Protein AF-A0A5P8NEV5-F1 (afdb_monomer_lite)

Radius of gyration: 24.02 Å; chains: 1; bounding box: 59×43×61 Å

Secondary structure (DSSP, 8-state):
--HHHHHHHHHHHHHHHHHHHHHHHHHHHHHHHHHHHHHHTTTSSTTTGGGHHHHHHHHHHHHHHH-HHHHHHHHHHHHHHHHHHHHHHHHHHHHHHHHHHHHTTTHHHHHHHHHHHHHHHHTT--S---SHHHHHHHHHHHHHHHHH-SSS-HHHHHHHHHHHHHS--SS----TT--HHHHHHHHHHHHHHHHHS---HHHHHHHHHHHHHHHHHHH-

Foldseek 3Di:
DDPVLVVVLCVVLVVLLCVQQVVQVVVLVVLLVLLLVLLVVVPQQPVQVVVPPVSNVVSLVVCCVVPVLLSVLNVCSNPPRNVLSNVLSVLLSLLSSLLSCVVPPVLVVLLVVLLVLLCVLVVVDPDDPDDLVVQVVSLVSSLVCLVPDPVDDPSSSVNSNVLSVQFPRSPDDDDPPDDSSVSSSVSSVVSSVVSSVRDSVSSVVSVVVSVVSSVSSNVD

Structure (mmCIF, N/CA/C/O backbone):
data_AF-A0A5P8NEV5-F1
#
_entry.id   AF-A0A5P8NEV5-F1
#
loop_
_atom_site.group_PDB
_atom_site.id
_atom_site.type_symbol
_atom_site.label_atom_id
_atom_site.label_alt_id
_atom_site.label_comp_id
_atom_site.label_asym_id
_atom_site.label_entity_id
_atom_site.label_seq_id
_atom_site.pdbx_PDB_ins_code
_atom_site.Cartn_x
_atom_site.Cartn_y
_atom_site.Cartn_z
_atom_site.occupancy
_atom_site.B_iso_or_equiv
_atom_site.auth_seq_id
_atom_site.auth_comp_id
_atom_site.auth_asym_id
_atom_site.auth_atom_id
_atom_site.pdbx_PDB_model_num
ATOM 1 N N . MET A 1 1 ? -14.754 -10.880 18.532 1.00 67.50 1 MET A N 1
ATOM 2 C CA . MET A 1 1 ? -14.099 -11.639 17.427 1.00 67.50 1 MET A CA 1
ATOM 3 C C . MET A 1 1 ? -13.293 -12.831 17.961 1.00 67.50 1 MET A C 1
ATOM 5 O O . MET A 1 1 ? -12.459 -12.642 18.840 1.00 67.50 1 MET A O 1
ATOM 9 N N . SER A 1 2 ? -13.520 -14.045 17.446 1.00 77.56 2 SER A N 1
ATOM 10 C CA . SER A 1 2 ? -12.797 -15.270 17.840 1.00 77.56 2 SER A CA 1
ATOM 11 C C . SER A 1 2 ? -11.468 -15.463 17.088 1.00 77.56 2 SER A C 1
ATOM 13 O O . SER A 1 2 ? -11.246 -14.897 16.014 1.00 77.56 2 SER A O 1
ATOM 15 N N . LEU A 1 3 ? -10.580 -16.314 17.621 1.00 76.56 3 LEU A N 1
ATOM 16 C CA . LEU A 1 3 ? -9.281 -16.621 17.003 1.00 76.56 3 LEU A CA 1
ATOM 17 C C . LEU A 1 3 ? -9.429 -17.237 15.600 1.00 76.56 3 LEU A C 1
ATOM 19 O O . LEU A 1 3 ? -8.677 -16.897 14.690 1.00 76.56 3 LEU A O 1
ATOM 23 N N . LYS A 1 4 ? -10.422 -18.115 15.406 1.00 79.88 4 LYS A N 1
ATOM 24 C CA . LYS A 1 4 ? -10.690 -18.777 14.120 1.00 79.88 4 LYS A CA 1
ATOM 25 C C . LYS A 1 4 ? -11.062 -17.764 13.035 1.00 79.88 4 LYS A C 1
ATOM 27 O O . LYS A 1 4 ? -10.527 -17.818 11.931 1.00 79.88 4 LYS A O 1
ATOM 32 N N . GLU A 1 5 ? -11.930 -16.816 13.371 1.00 77.25 5 GLU A N 1
ATOM 33 C CA . GLU A 1 5 ? -12.384 -15.764 12.456 1.00 77.25 5 GLU A CA 1
ATOM 34 C C . GLU A 1 5 ? -11.254 -14.788 12.118 1.00 77.25 5 GLU A C 1
ATOM 36 O O . GLU A 1 5 ? -11.132 -14.347 10.974 1.00 77.25 5 GLU A O 1
ATOM 41 N N . LEU A 1 6 ? -10.396 -14.476 13.097 1.00 76.75 6 LEU A N 1
ATOM 42 C CA . LEU A 1 6 ? -9.216 -13.639 12.887 1.00 76.75 6 LEU A CA 1
ATOM 43 C C . LEU A 1 6 ? -8.244 -14.307 11.910 1.00 76.75 6 LEU A C 1
ATOM 45 O O . LEU A 1 6 ? -7.751 -13.649 10.990 1.00 76.75 6 LEU A O 1
ATOM 49 N N . THR A 1 7 ? -8.001 -15.608 12.074 1.00 83.44 7 THR A N 1
ATOM 50 C CA . THR A 1 7 ? -7.168 -16.392 11.157 1.00 83.44 7 THR A CA 1
ATOM 51 C C . THR A 1 7 ? -7.775 -16.433 9.761 1.00 83.44 7 THR A C 1
ATOM 53 O O . THR A 1 7 ? -7.080 -16.147 8.792 1.00 83.44 7 THR A O 1
ATOM 56 N N . GLU A 1 8 ? -9.074 -16.705 9.634 1.00 85.56 8 GLU A N 1
ATOM 57 C CA . GLU A 1 8 ? -9.749 -16.752 8.335 1.00 85.56 8 GLU A CA 1
ATOM 58 C C . GLU A 1 8 ? -9.675 -15.407 7.596 1.00 85.56 8 GLU A C 1
ATOM 60 O O . GLU A 1 8 ? -9.292 -15.351 6.423 1.00 85.56 8 GLU A O 1
ATOM 65 N N . MET A 1 9 ? -9.974 -14.307 8.291 1.00 85.25 9 MET A N 1
ATOM 66 C CA . MET A 1 9 ? -9.866 -12.958 7.741 1.00 85.25 9 MET A CA 1
ATOM 67 C C . MET A 1 9 ? -8.424 -12.632 7.338 1.00 85.25 9 MET A C 1
ATOM 69 O O . MET A 1 9 ? -8.191 -12.061 6.269 1.00 85.25 9 MET A O 1
ATOM 73 N N . THR A 1 10 ? -7.446 -12.996 8.170 1.00 84.06 10 THR A N 1
ATOM 74 C CA . THR A 1 10 ? -6.021 -12.767 7.894 1.00 84.06 10 THR A CA 1
ATOM 75 C C . THR A 1 10 ? -5.578 -13.543 6.656 1.00 84.06 10 THR A C 1
ATOM 77 O O . THR A 1 10 ? -4.945 -12.971 5.776 1.00 84.06 10 THR A O 1
ATOM 80 N N . THR A 1 11 ? -5.990 -14.802 6.520 1.00 88.00 11 THR A N 1
ATOM 81 C CA . THR A 1 11 ? -5.687 -15.634 5.349 1.00 88.00 11 THR A CA 1
ATOM 82 C C . THR A 1 11 ? -6.320 -15.070 4.080 1.00 88.00 11 THR A C 1
ATOM 84 O O . THR A 1 11 ? -5.628 -14.863 3.085 1.00 88.00 11 THR A O 1
ATOM 87 N N . LYS A 1 12 ? -7.620 -14.744 4.103 1.00 87.56 12 LYS A N 1
ATOM 88 C CA . LYS A 1 12 ? -8.325 -14.184 2.935 1.00 87.56 12 LYS A CA 1
ATOM 89 C C . LYS A 1 12 ? -7.767 -12.822 2.517 1.00 87.56 12 LYS A C 1
ATOM 91 O O . LYS A 1 12 ? -7.609 -12.549 1.327 1.00 87.56 12 LYS A O 1
ATOM 96 N N . SER A 1 13 ? -7.444 -11.968 3.486 1.00 87.44 13 SER A N 1
ATOM 97 C CA . SER A 1 13 ? -6.834 -10.660 3.224 1.00 87.44 13 SER A CA 1
ATOM 98 C C . SER A 1 13 ? -5.392 -10.785 2.723 1.00 87.44 13 SER A C 1
ATOM 100 O O . SER A 1 13 ? -5.033 -10.111 1.760 1.00 87.44 13 SER A O 1
ATOM 102 N N . GLY A 1 14 ? -4.597 -11.697 3.285 1.00 89.44 14 GLY A N 1
ATOM 103 C CA . GLY A 1 14 ? -3.257 -12.027 2.798 1.00 89.44 14 GLY A CA 1
ATOM 104 C C . GLY A 1 14 ? -3.279 -12.546 1.362 1.00 89.44 14 GLY A C 1
ATOM 105 O O . GLY A 1 14 ? -2.527 -12.064 0.520 1.00 89.44 14 GLY A O 1
ATOM 106 N N . PHE A 1 15 ? -4.218 -13.435 1.036 1.00 91.75 15 PHE A N 1
ATOM 107 C CA . PHE A 1 15 ? -4.409 -13.910 -0.333 1.00 91.75 15 PHE A CA 1
ATOM 108 C C . PHE A 1 15 ? -4.782 -12.769 -1.293 1.00 91.75 15 PHE A C 1
ATOM 110 O O . PHE A 1 15 ? -4.235 -12.669 -2.391 1.00 91.75 15 PHE A O 1
ATOM 117 N N . LYS A 1 16 ? -5.654 -11.844 -0.866 1.00 88.56 16 LYS A N 1
ATOM 118 C CA . LYS A 1 16 ? -5.995 -10.651 -1.658 1.00 88.56 16 LYS A CA 1
ATOM 119 C C . LYS A 1 16 ? -4.797 -9.722 -1.864 1.00 88.56 16 LYS A C 1
ATOM 121 O O . LYS A 1 16 ? -4.689 -9.109 -2.921 1.00 88.56 16 LYS A O 1
ATOM 126 N N . TRP A 1 17 ? -3.910 -9.612 -0.883 1.00 94.06 17 TRP A N 1
ATOM 127 C CA . TRP A 1 17 ? -2.675 -8.850 -1.025 1.00 94.06 17 TRP A CA 1
ATOM 128 C C . TRP A 1 17 ? -1.755 -9.488 -2.072 1.00 94.06 17 TRP A C 1
ATOM 130 O O . TRP A 1 17 ? -1.307 -8.800 -2.987 1.00 94.06 17 TRP A O 1
ATOM 140 N N . ILE A 1 18 ? -1.559 -10.809 -1.990 1.00 94.00 18 ILE A N 1
ATOM 141 C CA . ILE A 1 18 ? -0.727 -11.590 -2.919 1.00 94.00 18 ILE A CA 1
ATOM 142 C C . ILE A 1 18 ? -1.231 -11.441 -4.356 1.00 94.00 18 ILE A C 1
ATOM 144 O O . ILE A 1 18 ? -0.448 -11.098 -5.238 1.00 94.00 18 ILE A O 1
ATOM 148 N N . ILE A 1 19 ? -2.538 -11.615 -4.592 1.00 92.69 19 ILE A N 1
ATOM 149 C CA . ILE A 1 19 ? -3.116 -11.577 -5.947 1.00 92.69 19 ILE A CA 1
ATOM 150 C C . ILE A 1 19 ? -3.038 -10.191 -6.611 1.00 92.69 19 ILE A C 1
ATOM 152 O O . ILE A 1 19 ? -3.244 -10.076 -7.812 1.00 92.69 19 ILE A O 1
ATOM 156 N N . ILE A 1 20 ? -2.771 -9.131 -5.842 1.00 91.81 20 ILE A N 1
ATOM 157 C CA . ILE A 1 20 ? -2.584 -7.769 -6.360 1.00 91.81 20 ILE A CA 1
ATOM 158 C C . ILE A 1 20 ? -1.096 -7.440 -6.488 1.00 91.81 20 ILE A C 1
ATOM 160 O O . ILE A 1 20 ? -0.662 -6.929 -7.518 1.00 91.81 20 ILE A O 1
ATOM 164 N N . PHE A 1 21 ? -0.312 -7.713 -5.445 1.00 94.56 21 PHE A N 1
ATOM 165 C CA . PHE A 1 21 ? 1.095 -7.334 -5.406 1.00 94.56 21 PHE A CA 1
ATOM 166 C C . PHE A 1 21 ? 1.952 -8.188 -6.337 1.00 94.56 21 PHE A C 1
ATOM 168 O O . PHE A 1 21 ? 2.740 -7.634 -7.096 1.00 94.56 21 PHE A O 1
ATOM 175 N N . VAL A 1 22 ? 1.786 -9.516 -6.310 1.00 94.75 22 VAL A N 1
ATOM 176 C CA . VAL A 1 22 ? 2.652 -10.430 -7.069 1.00 94.75 22 VAL A CA 1
ATOM 177 C C . VAL A 1 22 ? 2.534 -10.198 -8.577 1.00 94.75 22 VAL A C 1
ATOM 179 O O . VAL A 1 22 ? 3.575 -10.012 -9.201 1.00 94.75 22 VAL A O 1
ATOM 182 N N . PRO A 1 23 ? 1.333 -10.099 -9.185 1.00 93.94 23 PRO A N 1
ATOM 183 C CA . PRO A 1 23 ? 1.236 -9.783 -10.611 1.00 93.94 23 PRO A CA 1
ATOM 184 C C . PRO A 1 23 ? 1.826 -8.415 -10.972 1.00 93.94 23 PRO A C 1
ATOM 186 O O . PRO A 1 23 ? 2.489 -8.294 -11.996 1.00 93.94 23 PRO A O 1
ATOM 189 N N . GLY A 1 24 ? 1.632 -7.395 -10.126 1.00 92.94 24 GLY A N 1
ATOM 190 C CA . GLY A 1 24 ? 2.232 -6.074 -10.338 1.00 92.94 24 GLY A CA 1
ATOM 191 C C . GLY A 1 24 ? 3.761 -6.112 -10.294 1.00 92.94 24 GLY A C 1
ATOM 192 O O . GLY A 1 24 ? 4.418 -5.535 -11.154 1.00 92.94 24 GLY A O 1
ATOM 193 N N . LEU A 1 25 ? 4.331 -6.850 -9.338 1.00 93.44 25 LEU A N 1
ATOM 194 C CA . LEU A 1 25 ? 5.775 -7.031 -9.216 1.00 93.44 25 LEU A CA 1
ATOM 195 C C . LEU A 1 25 ? 6.355 -7.822 -10.393 1.00 93.44 25 LEU A C 1
ATOM 197 O O . LEU A 1 25 ? 7.375 -7.423 -10.944 1.00 93.44 25 LEU A O 1
ATOM 201 N N . LEU A 1 26 ? 5.698 -8.912 -10.802 1.00 94.12 26 LEU A N 1
ATOM 202 C CA . LEU A 1 26 ? 6.099 -9.682 -11.980 1.00 94.12 26 LEU A CA 1
ATOM 203 C C . LEU A 1 26 ? 6.075 -8.814 -13.237 1.00 94.12 26 LEU A C 1
ATOM 205 O O . LEU A 1 26 ? 7.005 -8.878 -14.034 1.00 94.12 26 LEU A O 1
ATOM 209 N N . PHE A 1 27 ? 5.061 -7.958 -13.383 1.00 93.62 27 PHE A N 1
ATOM 210 C CA . PHE A 1 27 ? 5.002 -7.010 -14.488 1.00 93.62 27 PHE A CA 1
ATOM 211 C C . PHE A 1 27 ? 6.140 -5.980 -14.427 1.00 93.62 27 PHE A C 1
ATOM 213 O O . PHE A 1 27 ? 6.763 -5.718 -15.445 1.00 93.62 27 PHE A O 1
ATOM 220 N N . SER A 1 28 ? 6.503 -5.466 -13.245 1.00 91.75 28 SER A N 1
ATOM 221 C CA . SER A 1 28 ? 7.701 -4.621 -13.083 1.00 91.75 28 SER A CA 1
ATOM 222 C C . SER A 1 28 ? 9.003 -5.330 -13.456 1.00 91.75 28 SER A C 1
ATOM 224 O O . SER A 1 28 ? 9.857 -4.720 -14.093 1.00 91.75 28 SER A O 1
ATOM 226 N N . ILE A 1 29 ? 9.162 -6.605 -13.093 1.00 89.94 29 ILE A N 1
ATOM 227 C CA . ILE A 1 29 ? 10.336 -7.401 -13.482 1.00 89.94 29 ILE A CA 1
ATOM 228 C C . ILE A 1 29 ? 10.350 -7.615 -14.999 1.00 89.94 29 ILE A C 1
ATOM 230 O O . ILE A 1 29 ? 11.392 -7.471 -15.629 1.00 89.94 29 ILE A O 1
ATOM 234 N N . PHE A 1 30 ? 9.196 -7.908 -15.599 1.00 90.25 30 PHE A N 1
ATOM 235 C CA . PHE A 1 30 ? 9.061 -8.037 -17.046 1.00 90.25 30 PHE A CA 1
ATOM 236 C C . PHE A 1 30 ? 9.434 -6.738 -17.774 1.00 90.25 30 PHE A C 1
ATOM 238 O O . PHE A 1 30 ? 10.254 -6.777 -18.687 1.00 90.25 30 PHE A O 1
ATOM 245 N N . THR A 1 31 ? 8.911 -5.587 -17.336 1.00 87.62 31 THR A N 1
ATOM 246 C CA . THR A 1 31 ? 9.274 -4.263 -17.871 1.00 87.62 31 THR A CA 1
ATOM 247 C C . THR A 1 31 ? 10.775 -4.006 -17.756 1.00 87.62 31 THR A C 1
ATOM 249 O O . THR A 1 31 ? 11.371 -3.481 -18.690 1.00 87.62 31 THR A O 1
ATOM 252 N N . LEU A 1 32 ? 11.403 -4.405 -16.645 1.00 84.38 32 LEU A N 1
ATOM 253 C CA . LEU A 1 32 ? 12.850 -4.285 -16.468 1.00 84.38 32 LEU A CA 1
ATOM 254 C C . LEU A 1 32 ? 13.614 -5.134 -17.490 1.00 84.38 32 LEU A C 1
ATOM 256 O O . LEU A 1 32 ? 14.511 -4.620 -18.145 1.00 84.38 32 LEU A O 1
ATOM 260 N N . ILE A 1 33 ? 13.252 -6.410 -17.651 1.00 85.25 33 ILE A N 1
ATOM 261 C CA . ILE A 1 33 ? 13.905 -7.309 -18.615 1.00 85.25 33 ILE A CA 1
ATOM 262 C C . ILE A 1 33 ? 13.737 -6.778 -20.042 1.00 85.25 33 ILE A C 1
ATOM 264 O O . ILE A 1 33 ? 14.714 -6.700 -20.779 1.00 85.25 33 ILE A O 1
ATOM 268 N N . MET A 1 34 ? 12.522 -6.369 -20.418 1.00 83.19 34 MET A N 1
ATOM 269 C CA . MET A 1 34 ? 12.260 -5.777 -21.731 1.00 83.19 34 MET A CA 1
ATOM 270 C C . MET A 1 34 ?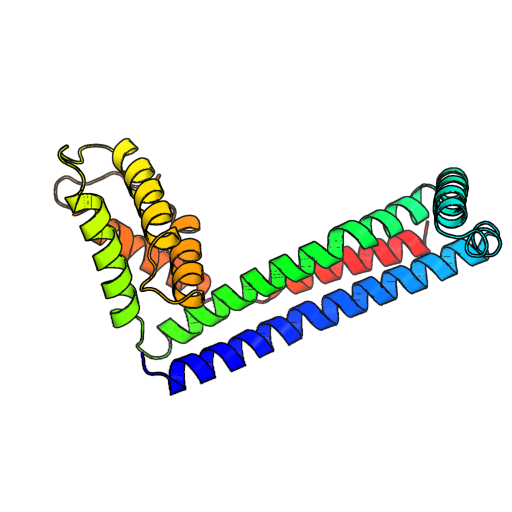 13.067 -4.499 -21.941 1.00 83.19 34 MET A C 1
ATOM 272 O O . MET A 1 34 ? 13.677 -4.336 -22.992 1.00 83.19 34 MET A O 1
ATOM 276 N N . GLY A 1 35 ? 13.129 -3.630 -20.932 1.00 79.38 35 GLY A N 1
ATOM 277 C CA . GLY A 1 35 ? 13.949 -2.427 -20.977 1.00 79.38 35 GLY A CA 1
ATOM 278 C C . GLY A 1 35 ? 15.428 -2.737 -21.198 1.00 79.38 35 GLY A C 1
ATOM 279 O O . GLY A 1 35 ? 16.057 -2.128 -22.052 1.00 79.38 35 GLY A O 1
ATOM 280 N N . LEU A 1 36 ? 15.974 -3.732 -20.497 1.00 76.12 36 LEU A N 1
ATOM 281 C CA . LEU A 1 36 ? 17.361 -4.162 -20.688 1.00 76.12 36 LEU A CA 1
ATOM 282 C C . LEU A 1 36 ? 17.621 -4.695 -22.104 1.00 76.12 36 LEU A C 1
ATOM 284 O O . LEU A 1 36 ? 18.650 -4.369 -22.683 1.00 76.12 36 LEU A O 1
ATOM 288 N N . ILE A 1 37 ? 16.693 -5.469 -22.677 1.00 79.00 37 ILE A N 1
ATOM 289 C CA . ILE A 1 37 ? 16.815 -5.984 -24.052 1.00 79.00 37 ILE A CA 1
ATOM 290 C C . ILE A 1 37 ? 16.800 -4.840 -25.075 1.00 79.00 37 ILE A C 1
ATOM 292 O O . ILE A 1 37 ? 17.617 -4.836 -25.994 1.00 79.00 37 ILE A O 1
ATOM 296 N N . LEU A 1 38 ? 15.896 -3.866 -2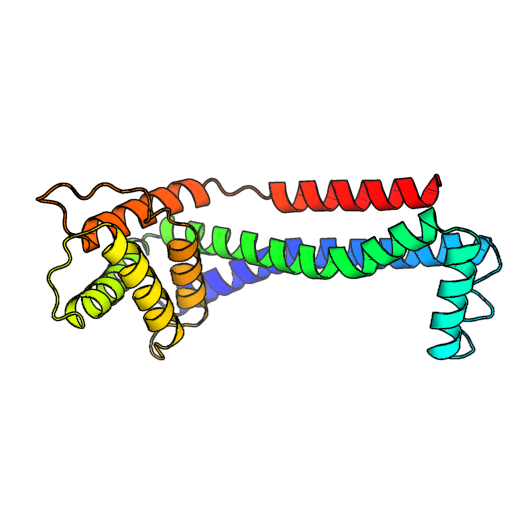4.915 1.00 75.31 38 LEU A N 1
ATOM 297 C CA . LEU A 1 38 ? 15.814 -2.700 -25.803 1.00 75.31 38 LEU A CA 1
ATOM 298 C C . LEU A 1 38 ? 17.119 -1.896 -25.790 1.00 75.31 38 LEU A C 1
ATOM 300 O O . LEU A 1 38 ? 17.619 -1.512 -26.843 1.00 75.31 38 LEU A O 1
ATOM 304 N N . LEU A 1 39 ? 17.693 -1.704 -24.603 1.00 71.75 39 LEU A N 1
ATOM 305 C CA . LEU A 1 39 ? 18.926 -0.943 -24.413 1.00 71.75 39 LEU A CA 1
ATOM 306 C C . LEU A 1 39 ? 20.179 -1.703 -24.891 1.00 71.75 39 LEU A C 1
ATOM 308 O O . LEU A 1 39 ? 21.147 -1.083 -25.331 1.00 71.75 39 LEU A O 1
ATOM 312 N N . ASP A 1 40 ? 20.182 -3.038 -24.837 1.00 68.75 40 ASP A N 1
ATOM 313 C CA . ASP A 1 40 ? 21.301 -3.854 -25.329 1.00 68.75 40 ASP A CA 1
ATOM 314 C C . ASP A 1 40 ? 21.381 -3.877 -26.864 1.00 68.75 40 ASP A C 1
ATOM 316 O O . ASP A 1 40 ? 22.470 -3.807 -27.436 1.00 68.75 40 ASP A O 1
ATOM 320 N N . GLY A 1 41 ? 20.227 -3.857 -27.543 1.00 63.66 41 GLY A N 1
ATOM 321 C CA . GLY A 1 41 ? 20.141 -3.753 -29.006 1.00 63.66 41 GLY A CA 1
ATOM 322 C C . GLY A 1 41 ? 20.757 -2.473 -29.590 1.00 63.66 41 GLY A C 1
ATOM 323 O O . GLY A 1 41 ? 21.007 -2.410 -30.792 1.00 63.66 41 GLY A O 1
ATOM 324 N N . GLN A 1 42 ? 21.044 -1.479 -28.745 1.00 61.41 42 GLN A N 1
ATOM 325 C CA . GLN A 1 42 ? 21.659 -0.204 -29.117 1.00 61.41 42 GLN A CA 1
ATOM 326 C C . GLN A 1 42 ? 23.161 -0.115 -28.793 1.00 61.41 42 GLN A C 1
ATOM 328 O O . GLN A 1 42 ? 23.786 0.925 -28.990 1.00 61.41 42 GLN A O 1
ATOM 333 N N . GLY A 1 43 ? 23.776 -1.215 -28.340 1.00 54.28 43 GLY A N 1
ATOM 334 C CA . GLY A 1 43 ? 25.234 -1.364 -28.258 1.00 54.28 43 GLY A CA 1
ATOM 335 C C . GLY A 1 43 ? 25.910 -0.801 -27.001 1.00 54.28 43 GLY A C 1
ATOM 336 O O . GLY A 1 43 ? 27.134 -0.880 -26.898 1.00 54.28 43 GLY A O 1
ATOM 337 N N . GLY A 1 44 ? 25.157 -0.261 -26.034 1.00 54.25 44 GLY A N 1
ATOM 338 C CA . GLY A 1 44 ? 25.715 0.378 -24.831 1.00 54.25 44 GLY A CA 1
ATOM 339 C C . GLY A 1 44 ? 25.836 -0.510 -23.581 1.00 54.25 44 GLY A C 1
ATOM 340 O O . GLY A 1 44 ? 26.690 -0.248 -22.732 1.00 54.25 44 GLY A O 1
ATOM 341 N N . PHE A 1 45 ? 25.008 -1.555 -23.429 1.00 57.94 45 PHE A N 1
ATOM 342 C CA . PHE A 1 45 ? 24.829 -2.229 -22.127 1.00 57.94 45 PHE A CA 1
ATOM 343 C C . PHE A 1 45 ? 25.628 -3.534 -21.940 1.00 57.94 45 PHE A C 1
ATOM 345 O O . PHE A 1 45 ? 26.142 -3.784 -20.845 1.00 57.94 45 PHE A O 1
ATOM 352 N N . SER A 1 46 ? 25.804 -4.334 -22.998 1.00 57.94 46 SER A N 1
ATOM 353 C CA . SER A 1 46 ? 26.473 -5.649 -22.967 1.00 57.94 46 SER A CA 1
ATOM 354 C C . SER A 1 46 ? 27.903 -5.628 -22.384 1.00 57.94 46 SER A C 1
ATOM 356 O O . SER A 1 46 ? 28.281 -6.512 -21.605 1.00 57.94 46 SER A O 1
ATOM 358 N N . GLY A 1 47 ? 28.681 -4.573 -22.660 1.00 54.75 47 GLY A N 1
ATOM 359 C CA . GLY A 1 47 ? 30.043 -4.411 -22.130 1.00 54.75 47 GLY A CA 1
ATOM 360 C C . GLY A 1 47 ? 30.108 -3.894 -20.686 1.00 54.75 47 GLY A C 1
ATOM 361 O O . GLY A 1 47 ? 31.067 -4.166 -19.965 1.00 54.75 47 GLY A O 1
ATOM 362 N N . ALA A 1 48 ? 29.078 -3.176 -20.235 1.00 57.03 48 ALA A N 1
ATOM 363 C CA . ALA A 1 48 ? 29.071 -2.462 -18.961 1.00 57.03 48 ALA A CA 1
ATOM 364 C C . ALA A 1 48 ? 28.660 -3.355 -17.773 1.00 57.03 48 ALA A C 1
ATOM 366 O O . ALA A 1 48 ? 29.177 -3.199 -16.665 1.00 57.03 48 ALA A O 1
ATOM 367 N N . GLY A 1 49 ? 27.790 -4.347 -18.002 1.00 57.00 49 GLY A N 1
ATOM 368 C CA . GLY A 1 49 ? 27.325 -5.279 -16.964 1.00 57.00 49 GLY A CA 1
ATOM 369 C C . GLY A 1 49 ? 28.418 -6.185 -16.375 1.00 57.00 49 GLY A C 1
ATOM 370 O O . GLY A 1 49 ? 28.307 -6.624 -15.231 1.00 57.00 49 GLY A O 1
ATOM 371 N N . HIS A 1 50 ? 29.509 -6.412 -17.111 1.00 62.75 50 HIS A N 1
ATOM 372 C CA . HIS A 1 50 ? 30.643 -7.234 -16.670 1.00 62.75 50 HIS A CA 1
ATOM 373 C C . HIS A 1 50 ? 31.598 -6.501 -15.709 1.00 62.75 50 HIS A C 1
ATOM 375 O O . HIS A 1 50 ? 32.384 -7.145 -15.018 1.00 62.75 50 HIS A O 1
ATOM 381 N N . ALA A 1 51 ? 31.516 -5.168 -15.615 1.00 65.44 51 ALA A N 1
ATOM 382 C CA . ALA A 1 51 ? 32.378 -4.339 -14.765 1.00 65.44 51 ALA A CA 1
ATOM 383 C C . ALA A 1 51 ? 31.767 -4.036 -13.375 1.00 65.44 51 ALA A C 1
ATOM 385 O O . ALA A 1 51 ? 32.188 -3.109 -12.676 1.00 65.44 51 ALA A O 1
ATOM 386 N N . GLY A 1 52 ? 30.765 -4.816 -12.954 1.00 69.88 52 GLY A N 1
ATOM 387 C CA . GLY A 1 52 ? 30.105 -4.670 -11.656 1.00 69.88 52 GLY A CA 1
ATOM 388 C C . GLY A 1 52 ? 29.254 -3.399 -11.545 1.00 69.88 52 GLY A C 1
ATOM 389 O O . GLY A 1 52 ? 28.802 -2.842 -12.543 1.00 69.88 52 GLY A O 1
ATOM 390 N N . ILE A 1 53 ? 29.016 -2.928 -10.315 1.00 74.38 53 ILE A N 1
ATOM 391 C CA . ILE A 1 53 ? 28.106 -1.796 -10.036 1.00 74.38 53 ILE A CA 1
ATOM 392 C C . ILE A 1 53 ? 28.563 -0.510 -10.743 1.00 74.38 53 ILE A C 1
ATOM 394 O O . ILE A 1 53 ? 27.733 0.224 -11.271 1.00 74.38 53 ILE A O 1
ATOM 398 N N . ILE A 1 54 ? 29.873 -0.249 -10.790 1.00 74.00 54 ILE A N 1
ATOM 399 C CA . ILE A 1 54 ? 30.436 0.936 -11.457 1.00 74.00 54 ILE A CA 1
ATOM 400 C C . ILE A 1 54 ? 30.194 0.860 -12.968 1.00 74.00 54 ILE A C 1
ATOM 402 O O . ILE A 1 54 ? 29.764 1.842 -13.568 1.00 74.00 54 ILE A O 1
ATOM 406 N N . GLY A 1 55 ? 30.393 -0.320 -13.561 1.00 72.50 55 GLY A N 1
ATOM 407 C CA . GLY A 1 55 ? 30.048 -0.584 -14.953 1.00 72.50 55 GLY A CA 1
ATOM 408 C C . GLY A 1 55 ? 28.570 -0.347 -15.241 1.00 72.50 55 GLY A C 1
ATOM 409 O O . GLY A 1 55 ? 28.246 0.402 -16.153 1.00 72.50 55 GLY A O 1
ATOM 410 N N . ALA A 1 56 ? 27.671 -0.882 -14.413 1.00 72.38 56 ALA A N 1
ATOM 411 C CA . ALA A 1 56 ? 26.231 -0.680 -14.569 1.00 72.38 56 ALA A CA 1
ATOM 412 C C . ALA A 1 56 ? 25.827 0.805 -14.505 1.00 72.38 56 ALA A C 1
ATOM 414 O O . ALA A 1 56 ? 25.028 1.255 -15.322 1.00 72.38 56 ALA A O 1
ATOM 415 N N . VAL A 1 57 ? 26.405 1.583 -13.581 1.00 76.44 57 VAL A N 1
ATOM 416 C CA . VAL A 1 57 ? 26.149 3.032 -13.486 1.00 76.44 57 VAL A CA 1
ATOM 417 C C . VAL A 1 57 ? 26.637 3.759 -14.740 1.00 76.44 57 VAL A C 1
ATOM 419 O O . VAL A 1 57 ? 25.887 4.545 -15.313 1.00 76.44 57 VAL A O 1
ATOM 422 N N . LEU A 1 58 ? 27.858 3.475 -15.203 1.00 75.50 58 LEU A N 1
ATOM 423 C CA . LEU A 1 58 ? 28.405 4.081 -16.421 1.00 75.50 58 LEU A CA 1
ATOM 424 C C . LEU A 1 58 ? 27.610 3.680 -17.672 1.00 75.50 58 LEU A C 1
ATOM 426 O O . LEU A 1 58 ? 27.342 4.530 -18.515 1.00 75.50 58 LEU A O 1
ATOM 430 N N . GLY A 1 59 ? 27.169 2.424 -17.762 1.00 74.75 59 GLY A N 1
ATOM 431 C CA . GLY A 1 59 ? 26.309 1.935 -18.840 1.00 74.75 59 GLY A CA 1
ATOM 432 C C . GLY A 1 59 ? 24.970 2.667 -18.884 1.00 74.75 59 GLY A C 1
ATOM 433 O O . GLY A 1 59 ? 24.557 3.125 -19.945 1.00 74.75 59 GLY A O 1
ATOM 434 N N . VAL A 1 60 ? 24.331 2.875 -17.727 1.00 75.69 60 VAL A N 1
ATOM 435 C CA . VAL A 1 60 ? 23.113 3.694 -17.639 1.00 75.69 60 VAL A CA 1
ATOM 436 C C . VAL A 1 60 ? 23.384 5.136 -18.072 1.00 75.69 60 VAL A C 1
ATOM 438 O O . VAL A 1 60 ? 22.567 5.695 -18.791 1.00 75.69 60 VAL A O 1
ATOM 441 N N . MET A 1 61 ? 24.518 5.741 -17.697 1.00 77.25 61 MET A N 1
ATOM 442 C CA . MET A 1 61 ? 24.854 7.111 -18.119 1.00 77.25 61 MET A CA 1
ATOM 443 C C . MET A 1 61 ? 25.059 7.235 -19.633 1.00 77.25 61 MET A C 1
ATOM 445 O O . MET A 1 61 ? 24.590 8.204 -20.224 1.00 77.25 61 MET A O 1
ATOM 449 N N . VAL A 1 62 ? 25.726 6.266 -20.266 1.00 75.75 62 VAL A N 1
ATOM 450 C CA . VAL A 1 62 ? 25.916 6.242 -21.727 1.00 75.75 62 VAL A CA 1
ATOM 451 C C . VAL A 1 62 ? 24.571 6.121 -22.443 1.00 75.75 62 VAL A C 1
ATOM 453 O O . VAL A 1 62 ? 24.289 6.900 -23.352 1.00 75.75 62 VAL A O 1
ATOM 456 N N . LEU A 1 63 ? 23.708 5.215 -21.981 1.00 75.94 63 LEU A N 1
ATOM 457 C CA . LEU A 1 63 ? 22.359 5.047 -22.524 1.00 75.94 63 LEU A CA 1
ATOM 458 C C . LEU A 1 63 ? 21.478 6.274 -22.298 1.00 75.94 63 LEU A C 1
ATOM 460 O O . LEU A 1 63 ? 20.673 6.622 -23.147 1.00 75.94 63 LEU A O 1
ATOM 464 N N . PHE A 1 64 ? 21.663 6.983 -21.188 1.00 81.75 64 PHE A N 1
ATOM 465 C CA . PHE A 1 64 ? 20.944 8.224 -20.923 1.00 81.75 64 PHE A CA 1
ATOM 466 C C . PHE A 1 64 ? 21.332 9.351 -21.892 1.00 81.75 64 PHE A C 1
ATOM 468 O O . PHE A 1 64 ? 20.524 10.241 -22.143 1.00 81.75 64 PHE A O 1
ATOM 475 N N . ILE A 1 65 ? 22.558 9.325 -22.429 1.00 80.81 65 ILE A N 1
ATOM 476 C CA . ILE A 1 65 ? 23.031 10.270 -23.451 1.00 80.81 65 ILE A CA 1
ATOM 477 C C . ILE A 1 65 ? 22.540 9.858 -24.842 1.00 80.81 65 ILE A C 1
ATOM 479 O O . ILE A 1 65 ? 22.145 10.724 -25.618 1.00 80.81 65 ILE A O 1
ATOM 483 N N . GLN A 1 66 ? 22.584 8.561 -25.162 1.00 77.56 66 GLN A N 1
ATOM 484 C CA . GLN A 1 66 ? 22.180 8.042 -26.472 1.00 77.56 66 GLN A CA 1
ATOM 485 C C . GLN A 1 66 ? 20.660 8.048 -26.647 1.00 77.56 66 GLN A C 1
ATOM 487 O O . GLN A 1 66 ? 20.173 8.576 -27.637 1.00 77.56 66 GLN A O 1
ATOM 492 N N . ASP A 1 67 ? 19.940 7.546 -25.645 1.00 78.56 67 ASP A N 1
ATOM 493 C CA . ASP A 1 67 ? 18.504 7.283 -25.677 1.00 78.56 67 ASP A CA 1
ATOM 494 C C . ASP A 1 67 ? 17.848 7.714 -24.358 1.00 78.56 67 ASP A C 1
ATOM 496 O O . ASP A 1 67 ? 17.343 6.935 -23.537 1.00 78.56 67 ASP A O 1
ATOM 500 N N . PHE A 1 68 ? 17.885 9.032 -24.146 1.00 82.62 68 PHE A N 1
ATOM 501 C CA . PHE A 1 68 ? 17.391 9.699 -22.943 1.00 82.62 68 PHE A CA 1
ATOM 502 C C . PHE A 1 68 ? 15.949 9.311 -22.594 1.00 82.62 68 PHE A C 1
ATOM 504 O O . PHE A 1 68 ? 15.647 9.045 -21.427 1.00 82.62 68 PHE A O 1
ATOM 511 N N . PHE A 1 69 ? 15.050 9.281 -23.585 1.00 81.62 69 PHE A N 1
ATOM 512 C CA . PHE A 1 69 ? 13.622 9.051 -23.359 1.00 81.62 69 PHE A CA 1
ATOM 513 C C . PHE A 1 69 ? 13.333 7.607 -22.935 1.00 81.62 69 PHE A C 1
ATOM 515 O O . PHE A 1 69 ? 12.745 7.409 -21.868 1.00 81.62 69 PHE A O 1
ATOM 522 N N . ALA A 1 70 ? 13.796 6.614 -23.698 1.00 80.12 70 ALA A N 1
ATOM 523 C CA . ALA A 1 70 ? 13.636 5.200 -23.365 1.00 80.12 70 ALA A CA 1
ATOM 524 C C . ALA A 1 70 ? 14.277 4.865 -22.008 1.00 80.12 70 ALA A C 1
ATOM 526 O O . ALA A 1 70 ? 13.626 4.304 -21.120 1.00 80.12 70 ALA A O 1
ATOM 527 N N . THR A 1 71 ? 15.519 5.313 -21.788 1.00 82.62 71 THR A N 1
ATOM 528 C CA . THR A 1 71 ? 16.251 5.073 -20.535 1.00 82.62 71 THR A CA 1
ATOM 529 C C . THR A 1 71 ? 15.540 5.710 -19.337 1.00 82.62 7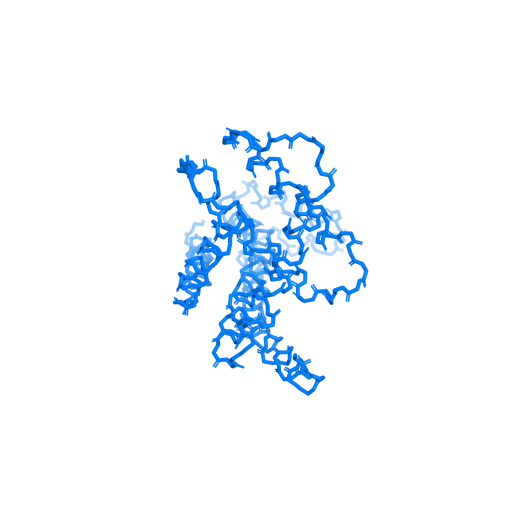1 THR A C 1
ATOM 531 O O . THR A 1 71 ? 15.370 5.064 -18.299 1.00 82.62 71 THR A O 1
ATOM 534 N N . SER A 1 72 ? 15.046 6.947 -19.469 1.00 84.06 72 SER A N 1
ATOM 535 C CA . SER A 1 72 ? 14.281 7.623 -18.409 1.00 84.06 72 SER A CA 1
ATOM 536 C C . SER A 1 72 ? 12.981 6.893 -18.073 1.00 84.06 72 SER A C 1
ATOM 538 O O . SER A 1 72 ? 12.650 6.733 -16.896 1.00 84.06 72 SER A O 1
ATOM 540 N N . LEU A 1 73 ? 12.243 6.432 -19.088 1.00 84.06 73 LEU A N 1
ATOM 541 C CA . LEU A 1 73 ? 10.978 5.716 -18.908 1.00 84.06 73 LEU A CA 1
ATOM 542 C C . LEU A 1 73 ? 11.180 4.370 -18.203 1.00 84.06 73 LEU A C 1
ATOM 544 O O . LEU A 1 73 ? 10.404 4.023 -17.306 1.00 84.06 73 LEU A O 1
ATOM 548 N N . ILE A 1 74 ? 12.241 3.638 -18.550 1.00 83.00 74 ILE A N 1
ATOM 549 C CA . ILE A 1 74 ? 12.593 2.357 -17.922 1.00 83.00 74 ILE A CA 1
ATOM 550 C C . ILE A 1 74 ? 13.025 2.566 -16.464 1.00 83.00 74 ILE A C 1
ATOM 552 O O . ILE A 1 74 ? 12.522 1.877 -15.572 1.00 83.00 74 ILE A O 1
ATOM 556 N N . LEU A 1 75 ? 13.888 3.552 -16.187 1.00 84.25 75 LEU A N 1
ATOM 557 C CA . LEU A 1 75 ? 14.334 3.868 -14.823 1.00 84.25 75 LEU A CA 1
ATOM 558 C C . LEU A 1 75 ? 13.174 4.317 -13.930 1.00 84.25 75 LEU A C 1
ATOM 560 O O . LEU A 1 75 ? 13.036 3.844 -12.797 1.00 84.25 75 LEU A O 1
ATOM 564 N N . LEU A 1 76 ? 12.304 5.190 -14.447 1.00 85.94 76 LEU A N 1
ATOM 565 C CA . LEU A 1 76 ? 11.094 5.603 -13.743 1.00 85.94 76 LEU A CA 1
ATOM 566 C C . LEU A 1 76 ? 10.212 4.390 -13.446 1.00 85.94 76 LEU A C 1
ATOM 568 O O . LEU A 1 76 ? 9.718 4.250 -12.327 1.00 85.94 76 LEU A O 1
ATOM 572 N N . SER A 1 77 ? 10.057 3.491 -14.420 1.00 85.94 77 SER A N 1
ATOM 573 C CA . SER A 1 77 ? 9.241 2.291 -14.262 1.00 85.94 77 SER A CA 1
ATOM 574 C C . SER A 1 77 ? 9.779 1.367 -13.160 1.00 85.94 77 SER A C 1
ATOM 576 O O . SER A 1 77 ? 9.028 0.886 -12.306 1.00 85.94 77 SER A O 1
ATOM 578 N N . MET A 1 78 ? 11.102 1.189 -13.118 1.00 82.88 78 MET A N 1
ATOM 579 C CA . MET A 1 78 ? 11.799 0.357 -12.138 1.00 82.88 78 MET A CA 1
ATOM 580 C C . MET A 1 78 ? 11.694 0.904 -10.709 1.00 82.88 78 MET A C 1
ATOM 582 O O . MET A 1 78 ? 11.464 0.140 -9.773 1.00 82.88 78 MET A O 1
ATOM 586 N N . ILE A 1 79 ? 11.858 2.214 -10.522 1.00 88.25 79 ILE A N 1
ATOM 587 C CA . ILE A 1 79 ? 11.898 2.822 -9.185 1.00 88.25 79 ILE A CA 1
ATOM 588 C C . ILE A 1 79 ? 10.483 3.069 -8.652 1.00 88.25 79 ILE A C 1
ATOM 590 O O . ILE A 1 79 ? 10.212 2.846 -7.470 1.00 88.25 79 ILE A O 1
ATOM 594 N N . LEU A 1 80 ? 9.566 3.526 -9.508 1.00 91.38 80 LEU A N 1
ATOM 595 C CA . LEU A 1 80 ? 8.256 4.009 -9.077 1.00 91.38 80 LEU A CA 1
ATOM 596 C C . LEU A 1 80 ? 7.236 2.885 -8.875 1.00 91.38 80 LEU A C 1
ATOM 598 O O . LEU A 1 80 ? 6.492 2.906 -7.893 1.00 91.38 80 LEU A O 1
ATOM 602 N N . PHE A 1 81 ? 7.148 1.911 -9.786 1.00 92.50 81 PHE A N 1
ATOM 603 C CA . PHE A 1 81 ? 6.012 0.981 -9.788 1.00 92.50 81 PHE A CA 1
ATOM 604 C C . PHE A 1 81 ? 6.054 -0.101 -8.708 1.00 92.50 81 PHE A C 1
ATOM 606 O O . PHE A 1 81 ? 5.002 -0.328 -8.106 1.00 92.50 81 PHE A O 1
ATOM 613 N N . PRO A 1 82 ? 7.194 -0.736 -8.371 1.00 92.25 82 PRO A N 1
ATOM 614 C CA . PRO A 1 82 ? 7.234 -1.711 -7.280 1.00 92.25 82 PRO A CA 1
ATOM 615 C C . PRO A 1 82 ? 6.700 -1.174 -5.934 1.00 92.25 82 PRO A C 1
ATOM 617 O O . PRO A 1 82 ? 5.791 -1.799 -5.368 1.00 92.25 82 PRO A O 1
ATOM 620 N N . PRO A 1 83 ? 7.149 -0.007 -5.415 1.00 94.12 83 PRO A N 1
ATOM 621 C CA . PRO A 1 83 ? 6.583 0.542 -4.182 1.00 94.12 83 PRO A CA 1
ATOM 622 C C . PRO A 1 83 ? 5.123 0.986 -4.354 1.00 94.12 83 PRO A C 1
ATOM 624 O O . PRO A 1 83 ? 4.333 0.908 -3.408 1.00 94.12 83 PRO A O 1
ATOM 627 N N . LEU A 1 84 ? 4.722 1.404 -5.557 1.00 94.12 84 LEU A N 1
ATOM 628 C CA . LEU A 1 84 ? 3.354 1.831 -5.833 1.00 94.12 84 LEU A CA 1
ATOM 629 C C . LEU A 1 84 ? 2.372 0.644 -5.850 1.00 94.12 84 LEU A C 1
ATOM 631 O O . LEU A 1 84 ? 1.314 0.726 -5.217 1.00 94.12 84 LEU A O 1
ATOM 635 N N . TYR A 1 85 ? 2.740 -0.497 -6.442 1.00 94.25 85 TYR A N 1
ATOM 636 C CA . TYR A 1 85 ? 1.975 -1.746 -6.339 1.00 94.25 85 TYR A CA 1
ATOM 637 C C . TYR A 1 85 ? 1.888 -2.244 -4.897 1.00 94.25 85 TYR A C 1
ATOM 639 O O . TYR A 1 85 ? 0.806 -2.641 -4.459 1.00 94.25 85 TYR A O 1
ATOM 647 N N . PHE A 1 86 ? 2.978 -2.159 -4.127 1.00 94.62 86 PHE A N 1
ATOM 648 C CA . PHE A 1 86 ? 2.969 -2.485 -2.698 1.00 94.62 86 PHE A CA 1
ATOM 649 C C . PHE A 1 86 ? 1.962 -1.617 -1.925 1.00 94.62 86 PHE A C 1
ATOM 651 O O . PHE A 1 86 ? 1.142 -2.120 -1.148 1.00 94.62 86 PHE A O 1
ATOM 658 N N . MET A 1 87 ? 1.966 -0.301 -2.169 1.00 93.38 87 MET A N 1
ATOM 659 C CA . MET A 1 87 ? 1.032 0.632 -1.536 1.00 93.38 87 MET A CA 1
ATOM 660 C C . MET A 1 87 ? -0.426 0.345 -1.926 1.00 93.38 87 MET A C 1
ATOM 662 O O . MET A 1 87 ? -1.313 0.362 -1.066 1.00 93.38 87 MET A O 1
ATOM 666 N N . ILE A 1 88 ? -0.691 0.051 -3.202 1.00 92.81 88 ILE A N 1
ATOM 667 C CA . ILE A 1 88 ? -2.032 -0.285 -3.697 1.00 92.81 88 ILE A CA 1
ATOM 668 C C . ILE A 1 88 ? -2.525 -1.600 -3.101 1.00 92.81 88 ILE A C 1
ATOM 670 O O . ILE A 1 88 ? -3.662 -1.649 -2.625 1.00 92.81 88 ILE A O 1
ATOM 674 N N . ALA A 1 89 ? -1.682 -2.632 -3.057 1.00 93.31 89 ALA A N 1
ATOM 675 C CA . ALA A 1 89 ? -2.011 -3.912 -2.442 1.00 93.31 89 ALA A CA 1
ATOM 676 C C . ALA A 1 89 ? -2.391 -3.730 -0.967 1.00 93.31 89 ALA A C 1
ATOM 678 O O . ALA A 1 89 ? -3.442 -4.208 -0.536 1.00 93.31 89 ALA A O 1
ATOM 679 N N . ASN A 1 90 ? -1.617 -2.943 -0.211 1.00 91.88 90 ASN A N 1
ATOM 680 C CA . ASN A 1 90 ? -1.940 -2.603 1.178 1.00 91.88 90 ASN A CA 1
ATOM 681 C C . ASN A 1 90 ? -3.286 -1.880 1.300 1.00 91.88 90 ASN A C 1
ATOM 683 O O . ASN A 1 90 ? -4.120 -2.246 2.131 1.00 91.88 90 ASN A O 1
ATOM 687 N N . LYS A 1 91 ? -3.531 -0.876 0.452 1.00 89.81 91 LYS A N 1
ATOM 688 C CA . LYS A 1 91 ? -4.783 -0.110 0.455 1.00 89.81 91 LYS A CA 1
ATOM 689 C C . LYS A 1 91 ? -5.990 -0.998 0.146 1.00 89.81 91 LYS A C 1
ATOM 691 O O . LYS A 1 91 ? -6.981 -0.929 0.868 1.00 89.81 91 LYS A O 1
ATOM 696 N N . ILE A 1 92 ? -5.923 -1.828 -0.896 1.00 90.19 92 ILE A N 1
ATOM 697 C CA . ILE A 1 92 ? -7.003 -2.751 -1.287 1.00 90.19 92 ILE A CA 1
ATOM 698 C C . ILE A 1 92 ? -7.255 -3.782 -0.183 1.00 90.19 92 ILE A C 1
ATOM 700 O O . ILE A 1 92 ? -8.406 -4.042 0.162 1.00 90.19 92 ILE A O 1
ATOM 704 N N . THR A 1 93 ? -6.195 -4.310 0.424 1.00 90.94 93 THR A N 1
ATOM 705 C CA . THR A 1 93 ? -6.290 -5.299 1.504 1.00 90.94 93 THR A CA 1
ATOM 706 C C . THR A 1 93 ? -6.977 -4.725 2.741 1.00 90.94 93 THR A C 1
ATOM 708 O O . THR A 1 93 ? -7.873 -5.359 3.288 1.00 90.94 93 THR A O 1
ATOM 711 N N . ILE A 1 94 ? -6.645 -3.495 3.149 1.00 88.44 94 ILE A N 1
ATOM 712 C CA . ILE A 1 94 ? -7.326 -2.836 4.276 1.00 88.44 94 ILE A CA 1
ATOM 713 C C . ILE A 1 94 ? -8.810 -2.604 3.966 1.00 88.44 94 ILE A C 1
ATOM 715 O O . ILE A 1 94 ? -9.657 -2.866 4.819 1.00 88.44 94 ILE A O 1
ATOM 719 N N . LYS A 1 95 ? -9.154 -2.173 2.743 1.00 88.19 95 LYS A N 1
ATOM 720 C CA . LYS A 1 95 ? -10.563 -2.042 2.331 1.00 88.19 95 LYS A CA 1
ATOM 721 C C . LYS A 1 95 ? -11.302 -3.381 2.382 1.00 88.19 95 LYS A C 1
ATOM 723 O O . LYS A 1 95 ? -12.452 -3.425 2.811 1.00 88.19 95 LYS A O 1
ATOM 728 N N . TYR A 1 96 ? -10.644 -4.463 1.966 1.00 88.31 96 TYR A N 1
ATOM 729 C CA . TYR A 1 96 ? -11.195 -5.813 2.049 1.00 88.31 96 TYR A CA 1
ATOM 730 C C . TYR A 1 96 ? -11.444 -6.231 3.502 1.00 88.31 96 TYR A C 1
ATOM 732 O O . TYR A 1 96 ? -12.541 -6.677 3.814 1.00 88.31 96 TYR A O 1
ATOM 740 N N . ILE A 1 97 ? -10.470 -6.020 4.394 1.00 87.50 97 ILE A N 1
ATOM 741 C CA . ILE A 1 97 ? -10.599 -6.298 5.833 1.00 87.50 97 ILE A CA 1
ATOM 742 C C . ILE A 1 97 ? -11.787 -5.535 6.427 1.00 87.50 97 ILE A C 1
ATOM 744 O O . ILE A 1 97 ? -12.621 -6.135 7.096 1.00 87.50 97 ILE A O 1
ATOM 748 N N . ILE A 1 98 ? -11.914 -4.237 6.131 1.00 85.25 98 ILE A N 1
ATOM 749 C CA . ILE A 1 98 ? -13.059 -3.426 6.571 1.00 85.25 98 ILE A CA 1
ATOM 750 C C . ILE A 1 98 ? -14.365 -4.032 6.054 1.00 85.25 98 ILE A C 1
ATOM 752 O O . ILE A 1 98 ? -15.300 -4.229 6.821 1.00 85.25 98 ILE A O 1
ATOM 756 N N . SER A 1 99 ? -14.433 -4.391 4.772 1.00 84.88 99 SER A N 1
ATOM 757 C CA . SER A 1 99 ? -15.633 -5.031 4.234 1.00 84.88 99 SER A CA 1
ATOM 758 C C . SER A 1 99 ? -15.939 -6.380 4.864 1.00 84.88 99 SER A C 1
ATOM 760 O O . SER A 1 99 ? -17.114 -6.722 4.957 1.00 84.88 99 SER A O 1
ATOM 762 N N . TYR A 1 100 ? -14.927 -7.144 5.257 1.00 84.31 100 TYR A N 1
ATOM 763 C CA . TYR A 1 100 ? -15.106 -8.429 5.914 1.00 84.31 100 TYR A CA 1
ATOM 764 C C . TYR A 1 100 ? -15.683 -8.243 7.321 1.00 84.31 100 TYR A C 1
ATOM 766 O O . TYR A 1 100 ? -16.733 -8.801 7.627 1.00 84.31 100 TYR A O 1
ATOM 774 N N . ILE A 1 101 ? -15.071 -7.372 8.133 1.00 82.62 101 ILE A N 1
ATOM 775 C CA . ILE A 1 101 ? -15.533 -7.026 9.490 1.00 82.62 101 ILE A CA 1
ATOM 776 C C . ILE A 1 101 ? -17.011 -6.612 9.470 1.00 82.62 101 ILE A C 1
ATOM 778 O O . ILE A 1 101 ? -17.810 -7.093 10.269 1.00 82.62 101 ILE A O 1
ATOM 782 N N . PHE A 1 102 ? -17.395 -5.773 8.507 1.00 78.12 102 PHE A N 1
ATOM 783 C CA . PHE A 1 102 ? -18.746 -5.217 8.430 1.00 78.12 102 PHE A CA 1
ATOM 784 C C . PHE A 1 102 ? -19.797 -6.156 7.833 1.00 78.12 102 PHE A C 1
ATOM 786 O O . PHE A 1 102 ? -20.982 -5.956 8.083 1.00 78.12 102 PHE A O 1
ATOM 793 N N . LYS A 1 103 ? -19.395 -7.169 7.057 1.00 79.19 103 LYS A N 1
ATOM 794 C CA . LYS A 1 103 ? -20.316 -8.183 6.515 1.00 79.19 103 LYS A CA 1
ATOM 795 C C . LYS A 1 103 ? -20.574 -9.340 7.479 1.00 79.19 103 LYS A C 1
ATOM 797 O O . LYS A 1 103 ? -21.582 -10.016 7.332 1.00 79.19 103 LYS A O 1
ATOM 802 N N . HIS A 1 104 ? -19.682 -9.566 8.440 1.00 75.94 104 HIS A N 1
ATOM 803 C CA . HIS A 1 104 ? -19.740 -10.703 9.360 1.00 75.94 104 HIS A CA 1
ATOM 804 C C . HIS A 1 104 ? -20.110 -10.293 10.802 1.00 75.94 104 HIS A C 1
ATOM 806 O O . HIS A 1 104 ? -19.637 -10.900 11.751 1.00 75.94 104 HIS A O 1
ATOM 812 N N . ASN A 1 105 ? -20.951 -9.263 10.979 1.00 66.56 105 ASN A N 1
ATOM 813 C CA . ASN A 1 105 ? -21.475 -8.786 12.277 1.00 66.56 105 ASN A CA 1
ATOM 814 C C . ASN A 1 105 ? -20.440 -8.321 13.324 1.00 66.56 105 ASN A C 1
ATOM 816 O O . ASN A 1 105 ? -20.815 -7.968 14.434 1.00 66.56 105 ASN A O 1
ATOM 820 N N . PHE A 1 106 ? -19.160 -8.184 12.975 1.00 69.19 106 PHE A N 1
ATOM 821 C CA . PHE A 1 106 ? -18.133 -7.625 13.874 1.00 69.19 106 PHE A CA 1
ATOM 822 C C . PHE A 1 106 ? -18.137 -6.096 13.927 1.00 69.19 106 PHE A C 1
ATOM 824 O O . PHE A 1 106 ? -17.223 -5.477 14.473 1.00 69.19 106 PHE A O 1
ATOM 831 N N . LYS A 1 107 ? -19.139 -5.472 13.307 1.00 70.56 107 LYS A N 1
ATOM 832 C CA . LYS A 1 107 ? -19.317 -4.027 13.321 1.00 70.56 107 LYS A CA 1
ATOM 833 C C . LYS A 1 107 ? -19.430 -3.520 14.754 1.00 70.56 107 LYS A C 1
ATOM 835 O O . LYS A 1 107 ? -18.765 -2.544 15.076 1.00 70.56 107 LYS A O 1
ATOM 840 N N . ASP A 1 108 ? -20.227 -4.178 15.586 1.00 73.50 108 ASP A N 1
ATOM 841 C CA . ASP A 1 108 ? -20.545 -3.662 16.916 1.00 73.50 108 ASP A CA 1
ATOM 842 C C . ASP A 1 108 ? -19.329 -3.760 17.847 1.00 73.50 108 ASP A C 1
ATOM 844 O O . ASP A 1 108 ? -18.918 -2.729 18.374 1.00 73.50 108 ASP A O 1
ATOM 848 N N . ASP A 1 109 ? -18.637 -4.910 17.885 1.00 74.88 109 ASP A N 1
ATOM 849 C CA . ASP A 1 109 ? -17.328 -5.075 18.551 1.00 74.88 109 ASP A CA 1
ATOM 850 C C . ASP A 1 109 ? -16.329 -3.975 18.134 1.00 74.88 109 ASP A C 1
ATOM 852 O O . ASP A 1 109 ? -15.589 -3.405 18.941 1.00 74.88 109 ASP A O 1
ATOM 856 N N . PHE A 1 110 ? -16.277 -3.679 16.833 1.00 75.00 110 PHE A N 1
ATOM 857 C CA . PHE A 1 110 ? -15.327 -2.723 16.278 1.00 75.00 110 PHE A CA 1
ATOM 858 C C . PHE A 1 110 ? -15.692 -1.269 16.617 1.00 75.00 110 PHE A C 1
ATOM 860 O O . PHE A 1 110 ? -14.811 -0.462 16.929 1.00 75.00 110 PHE A O 1
ATOM 867 N N . ILE A 1 111 ? -16.981 -0.926 16.563 1.00 75.81 111 ILE A N 1
ATOM 868 C CA . ILE A 1 111 ? -17.499 0.396 16.929 1.00 75.81 111 ILE A CA 1
ATOM 869 C C . ILE A 1 111 ? -17.366 0.627 18.436 1.00 75.81 111 ILE A C 1
ATOM 871 O O . ILE A 1 111 ? -16.967 1.717 18.837 1.00 75.81 111 ILE A O 1
ATOM 875 N N . GLU A 1 112 ? -17.606 -0.387 19.263 1.00 80.12 112 GLU A N 1
ATOM 876 C CA . GLU A 1 112 ? -17.403 -0.315 20.711 1.00 80.12 112 GLU A CA 1
ATOM 877 C C . GLU A 1 112 ? -15.929 -0.059 21.053 1.00 80.12 112 GLU A C 1
ATOM 879 O O . GLU A 1 112 ? -15.601 0.828 21.845 1.00 80.12 112 GLU A O 1
ATOM 884 N N . LYS A 1 113 ? -15.007 -0.746 20.370 1.00 79.31 113 LYS A N 1
ATOM 885 C CA . LYS A 1 113 ? -13.568 -0.500 20.520 1.00 79.31 113 LYS A CA 1
ATOM 886 C C . LYS A 1 113 ? -13.193 0.919 20.093 1.00 79.31 113 LYS A C 1
ATOM 888 O O . LYS A 1 113 ? -12.460 1.595 20.816 1.00 79.31 113 LYS A O 1
ATOM 893 N N . LEU A 1 114 ? -13.718 1.413 18.970 1.00 79.25 114 LEU A N 1
ATOM 894 C CA . LEU A 1 114 ? -13.535 2.808 18.553 1.00 79.25 114 LEU A CA 1
ATOM 895 C C . LEU A 1 114 ? -14.053 3.787 19.623 1.00 79.25 114 LEU A C 1
ATOM 897 O O . LEU A 1 114 ? -13.327 4.704 20.001 1.00 79.25 114 LEU A O 1
ATOM 901 N N . LEU A 1 115 ? -15.259 3.562 20.153 1.00 80.00 115 LEU A N 1
ATOM 902 C CA . LEU A 1 115 ? -15.857 4.358 21.229 1.00 80.00 115 LEU A CA 1
ATOM 903 C C . LEU A 1 115 ? -14.991 4.362 22.489 1.00 80.00 115 LEU A C 1
ATOM 905 O O . LEU A 1 115 ? -14.786 5.421 23.074 1.00 80.00 115 LEU A O 1
ATOM 909 N N . SER A 1 116 ? -14.418 3.221 22.879 1.00 82.12 116 SER A N 1
ATOM 910 C CA . SER A 1 116 ? -13.505 3.143 24.026 1.00 82.12 116 SER A CA 1
ATOM 911 C C . SER A 1 116 ? -12.279 4.048 23.858 1.00 82.12 116 SER A C 1
ATOM 913 O O . SER A 1 116 ? -11.884 4.745 24.796 1.00 82.12 116 SER A O 1
ATOM 915 N N . PHE A 1 117 ? -11.707 4.104 22.649 1.00 80.81 117 PHE A N 1
ATOM 916 C CA . PHE A 1 117 ? -10.583 4.984 22.341 1.00 80.81 117 PHE A CA 1
ATOM 917 C C . PHE A 1 117 ? -11.009 6.449 22.366 1.00 80.81 117 PHE A C 1
ATOM 919 O O . PHE A 1 117 ? -10.297 7.275 22.932 1.00 80.81 117 PHE A O 1
ATOM 926 N N . VAL A 1 118 ? -12.179 6.763 21.806 1.00 77.88 118 VAL A N 1
ATOM 927 C CA . VAL A 1 118 ? -12.731 8.123 21.794 1.00 77.88 118 VAL A CA 1
ATOM 928 C C . VAL A 1 118 ? -13.002 8.611 23.212 1.00 77.88 118 VAL A C 1
ATOM 930 O O . VAL A 1 118 ? -12.511 9.671 23.593 1.00 77.88 118 VAL A O 1
ATOM 933 N N . ASN A 1 119 ? -13.684 7.809 24.024 1.00 77.69 119 ASN A N 1
ATOM 934 C CA . ASN A 1 119 ? -13.990 8.139 25.410 1.00 77.69 119 ASN A CA 1
ATOM 935 C C . ASN A 1 119 ? -12.714 8.305 26.237 1.00 77.69 119 ASN A C 1
ATOM 937 O O . ASN A 1 119 ? -12.616 9.265 26.991 1.00 77.69 119 ASN A O 1
ATOM 941 N N . LYS A 1 120 ? -11.700 7.450 26.044 1.00 78.06 120 LYS A N 1
ATOM 942 C CA . LYS A 1 120 ? -10.393 7.572 26.715 1.00 78.06 120 LYS A CA 1
ATOM 943 C C . LYS A 1 120 ? -9.609 8.815 26.281 1.00 78.06 120 LYS A C 1
ATOM 945 O O . LYS A 1 120 ? -8.846 9.364 27.073 1.00 78.06 120 LYS A O 1
ATOM 950 N N . SER A 1 121 ? -9.744 9.237 25.025 1.00 74.19 121 SER A N 1
ATOM 951 C CA . SER A 1 121 ? -9.126 10.466 24.519 1.00 74.19 121 SER A CA 1
ATOM 952 C C . SER A 1 121 ? -9.835 11.716 25.042 1.00 74.19 121 SER A C 1
ATOM 954 O O . SER A 1 121 ? -9.162 12.679 25.394 1.00 74.19 121 SER A O 1
ATOM 956 N N . ILE A 1 122 ? -11.166 11.687 25.146 1.00 72.31 122 ILE A N 1
ATOM 957 C CA . ILE A 1 122 ? -11.976 12.782 25.696 1.00 72.31 122 ILE A CA 1
ATOM 958 C C . ILE A 1 122 ? -11.799 12.884 27.217 1.00 72.31 122 ILE A C 1
ATOM 960 O O . ILE A 1 122 ? -11.585 13.971 27.730 1.00 72.31 122 ILE A O 1
ATOM 964 N N . SER A 1 123 ? -11.807 11.768 27.950 1.00 71.69 123 SER A N 1
ATOM 965 C CA . SER A 1 123 ? -11.722 11.760 29.420 1.00 71.69 123 SER A CA 1
ATOM 966 C C . SER A 1 123 ? -10.380 12.248 29.970 1.00 71.69 123 SER A C 1
ATOM 968 O O . SER A 1 123 ? -10.271 12.551 31.152 1.00 71.69 123 SER A O 1
ATOM 970 N N . LYS A 1 124 ? -9.332 12.273 29.138 1.00 68.56 124 LYS A N 1
ATOM 971 C CA . LYS A 1 124 ? -8.017 12.829 29.489 1.00 68.56 124 LYS A CA 1
ATOM 972 C C . LYS A 1 124 ? -7.956 14.352 29.370 1.00 68.56 124 LYS A C 1
ATOM 974 O O . LYS A 1 124 ? -6.948 14.932 29.765 1.00 68.56 124 LYS A O 1
ATOM 979 N N . ARG A 1 125 ? -8.987 14.978 28.804 1.00 65.38 125 ARG A N 1
ATOM 980 C CA . ARG A 1 125 ? -9.078 16.424 28.610 1.00 65.38 125 ARG A CA 1
ATOM 981 C C . ARG A 1 125 ? -9.834 17.045 29.778 1.00 65.38 125 ARG A C 1
ATOM 983 O O . ARG A 1 125 ? -10.907 16.580 30.150 1.00 65.38 125 ARG A O 1
ATOM 990 N N . THR A 1 126 ? -9.232 18.058 30.389 1.00 54.78 126 THR A N 1
ATOM 991 C CA . THR A 1 126 ? -9.803 18.844 31.495 1.00 54.78 126 THR A CA 1
ATOM 992 C C . THR A 1 126 ? -10.567 20.076 30.997 1.00 54.78 126 THR A C 1
ATOM 994 O O . THR A 1 126 ? -11.296 20.703 31.761 1.00 54.78 126 THR A O 1
ATOM 997 N N . ASP A 1 127 ? -10.425 20.410 29.716 1.00 59.16 127 ASP A N 1
ATOM 998 C CA . ASP A 1 127 ? -11.071 21.494 28.987 1.00 59.16 127 ASP A CA 1
ATOM 999 C C . ASP A 1 127 ? -12.424 21.066 28.381 1.00 59.16 127 ASP A C 1
ATOM 1001 O O . ASP A 1 127 ? -12.564 19.972 27.829 1.00 59.16 127 ASP A O 1
ATOM 1005 N N . LYS A 1 128 ? -13.446 21.934 28.480 1.00 55.44 128 LYS A N 1
ATOM 1006 C CA . LYS A 1 128 ? -14.723 21.745 27.769 1.00 55.44 128 LYS A CA 1
ATOM 1007 C C . LYS A 1 128 ? -14.464 21.872 26.265 1.00 55.44 128 LYS A C 1
ATOM 1009 O O . LYS A 1 128 ? -14.017 22.917 25.806 1.00 55.44 128 LYS A O 1
ATOM 1014 N N . LEU A 1 129 ? -14.743 20.796 25.531 1.00 61.03 129 LEU A N 1
ATOM 1015 C CA . LEU A 1 129 ? -14.644 20.721 24.073 1.00 61.03 129 LEU A CA 1
ATOM 1016 C C . LEU A 1 129 ? -15.719 21.628 23.452 1.00 61.03 129 LEU A C 1
ATOM 1018 O O . LEU A 1 129 ? -16.878 21.226 23.382 1.00 61.03 129 LEU A O 1
ATOM 1022 N N . ASP A 1 130 ? -15.349 22.837 23.034 1.00 54.88 130 ASP A N 1
ATOM 1023 C CA . ASP A 1 130 ? -16.299 23.875 22.604 1.00 54.88 130 ASP A CA 1
ATOM 1024 C C . ASP A 1 130 ? -16.127 24.291 21.126 1.00 54.88 130 ASP A C 1
ATOM 1026 O O . ASP A 1 130 ? -16.942 25.069 20.621 1.00 54.88 130 ASP A O 1
ATOM 1030 N N . LYS A 1 131 ? -15.101 23.823 20.384 1.00 54.12 131 LYS A N 1
ATOM 1031 C CA . LYS A 1 131 ? -14.850 24.278 18.993 1.00 54.12 131 LYS A CA 1
ATOM 1032 C C . LYS A 1 131 ? -14.335 23.206 18.020 1.00 54.12 131 LYS A C 1
ATOM 1034 O O . LYS A 1 131 ? -13.720 22.217 18.391 1.00 54.12 131 LYS A O 1
ATOM 1039 N N . VAL A 1 132 ? -14.483 23.490 16.717 1.00 51.88 132 VAL A N 1
ATOM 1040 C CA . VAL A 1 132 ? -13.925 22.727 15.570 1.00 51.88 132 VAL A CA 1
ATOM 1041 C C . VAL A 1 132 ? -12.414 22.463 15.707 1.00 51.88 132 VAL A C 1
ATOM 1043 O O . VAL A 1 132 ? -11.929 21.404 15.308 1.00 51.88 132 VAL A O 1
ATOM 1046 N N . ASN A 1 133 ? -11.671 23.382 16.335 1.00 55.25 133 ASN A N 1
ATOM 1047 C CA . ASN A 1 133 ? -10.237 23.224 16.601 1.00 55.25 133 ASN A CA 1
ATOM 1048 C C . ASN A 1 133 ? -9.944 22.077 17.593 1.00 55.25 133 ASN A C 1
ATOM 1050 O O . ASN A 1 133 ? -8.894 21.436 17.530 1.00 55.25 133 ASN A O 1
ATOM 1054 N N . ASP A 1 134 ? -10.903 21.746 18.458 1.00 64.88 134 ASP A N 1
ATOM 1055 C CA . ASP A 1 134 ? -10.793 20.636 19.402 1.00 64.88 134 ASP A CA 1
ATOM 1056 C C . ASP A 1 134 ? -10.946 19.291 18.690 1.00 64.88 134 ASP A C 1
ATOM 1058 O O . ASP A 1 134 ? -10.334 18.307 19.095 1.00 64.88 134 ASP A O 1
ATOM 1062 N N . PHE A 1 135 ? -11.668 19.245 17.568 1.00 69.12 135 PHE A N 1
ATOM 1063 C CA . PHE A 1 135 ? -11.899 18.016 16.809 1.00 69.12 135 PHE A CA 1
ATOM 1064 C C . PHE A 1 135 ? -10.634 17.518 16.094 1.00 69.12 135 PHE A C 1
ATOM 1066 O O . PHE A 1 135 ? -10.340 16.318 16.097 1.00 69.12 135 PHE A O 1
ATOM 1073 N N . ALA A 1 136 ? -9.839 18.435 15.531 1.00 72.00 136 ALA A N 1
ATOM 1074 C CA . ALA A 1 136 ? -8.534 18.112 14.954 1.00 72.00 136 ALA A CA 1
ATOM 1075 C C . ALA A 1 136 ? -7.563 17.594 16.029 1.00 72.00 136 ALA A C 1
ATOM 1077 O O . ALA A 1 136 ? -6.898 16.572 15.835 1.00 72.00 136 ALA A O 1
ATOM 1078 N N . ASN A 1 137 ? -7.547 18.238 17.199 1.00 75.56 137 ASN A N 1
ATOM 1079 C CA . ASN A 1 137 ? -6.719 17.822 18.329 1.00 75.56 137 ASN A CA 1
ATOM 1080 C C . ASN A 1 137 ? -7.165 16.461 18.901 1.00 75.56 137 ASN A C 1
ATOM 1082 O O . ASN A 1 137 ? -6.330 15.590 19.145 1.00 75.56 137 ASN A O 1
ATOM 1086 N N . VAL A 1 138 ? -8.474 16.223 19.025 1.00 76.56 138 VAL A N 1
ATOM 1087 C CA . VAL A 1 138 ? -9.047 14.932 19.441 1.00 76.56 138 VAL A CA 1
ATOM 1088 C C . VAL A 1 138 ? -8.687 13.831 18.444 1.00 76.56 138 VAL A C 1
ATOM 1090 O O . VAL A 1 138 ? -8.285 12.740 18.849 1.00 76.56 138 VAL A O 1
ATOM 1093 N N . LYS A 1 139 ? -8.750 14.107 17.135 1.00 78.62 139 LYS A N 1
ATOM 1094 C CA . LYS A 1 139 ? -8.328 13.170 16.083 1.00 78.62 139 LYS A CA 1
ATOM 1095 C C . LYS A 1 139 ? -6.840 12.829 16.192 1.00 78.62 139 LYS A C 1
ATOM 1097 O O . LYS A 1 139 ? -6.480 11.658 16.067 1.00 78.62 139 LYS A O 1
ATOM 1102 N N . LEU A 1 140 ? -5.971 13.809 16.442 1.00 81.38 140 LEU A N 1
ATOM 1103 C CA . LEU A 1 140 ? -4.538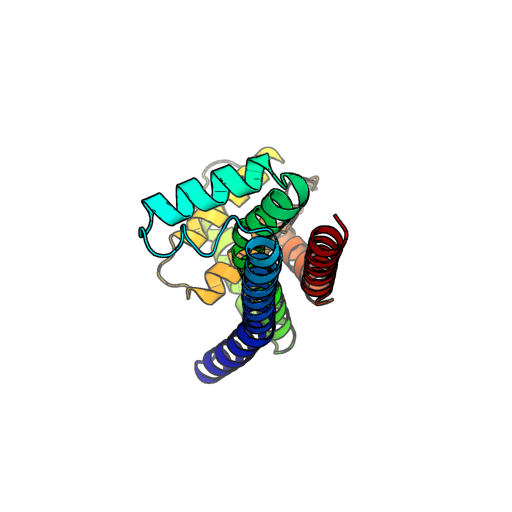 13.568 16.643 1.00 81.38 140 LEU A CA 1
ATOM 1104 C C . LEU A 1 140 ? -4.269 12.698 17.879 1.00 81.38 140 LEU A C 1
ATOM 1106 O O . LEU A 1 140 ? -3.509 11.728 17.789 1.00 81.38 140 LEU A O 1
ATOM 1110 N N . ASP A 1 141 ? -4.940 12.975 18.996 1.00 81.69 141 ASP A N 1
ATOM 1111 C CA . ASP A 1 141 ? -4.812 12.188 20.226 1.00 81.69 141 ASP A CA 1
ATOM 1112 C C . ASP A 1 141 ? -5.342 10.765 20.075 1.00 81.69 141 ASP A C 1
ATOM 1114 O O . ASP A 1 141 ? -4.736 9.818 20.586 1.00 81.69 141 ASP A O 1
ATOM 1118 N N . LEU A 1 142 ? -6.435 10.594 19.335 1.00 83.00 142 LEU 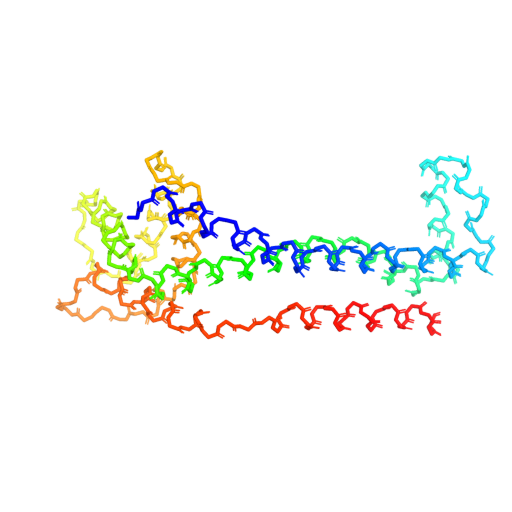A N 1
ATOM 1119 C CA . LEU A 1 142 ? -6.973 9.291 18.951 1.00 83.00 142 LEU A CA 1
ATOM 1120 C C . LEU A 1 142 ? -5.955 8.499 18.132 1.00 83.00 142 LEU A C 1
ATOM 1122 O O . LEU A 1 142 ? -5.624 7.361 18.471 1.00 83.00 142 LEU A O 1
ATOM 1126 N N . LEU A 1 143 ? -5.397 9.115 17.084 1.00 86.31 143 LEU A N 1
ATOM 1127 C CA . LEU A 1 143 ? -4.376 8.490 16.244 1.00 86.31 143 LEU A CA 1
ATOM 1128 C C . LEU A 1 143 ? -3.139 8.096 17.061 1.00 86.31 143 LEU A C 1
ATOM 1130 O O . LEU A 1 143 ? -2.563 7.033 16.818 1.00 86.31 143 LEU A O 1
ATOM 1134 N N . LYS A 1 144 ? -2.725 8.924 18.026 1.00 86.50 144 LYS A N 1
ATOM 1135 C CA . LYS A 1 144 ? -1.605 8.621 18.924 1.00 86.50 144 LYS A CA 1
ATOM 1136 C C . LYS A 1 144 ? -1.947 7.466 19.866 1.00 86.50 144 LYS A C 1
ATOM 1138 O O . LYS A 1 144 ? -1.181 6.509 19.933 1.00 86.50 144 LYS A O 1
ATOM 1143 N N . SER A 1 145 ? -3.113 7.510 20.505 1.00 85.06 145 SER A N 1
ATOM 1144 C CA . SER A 1 145 ? -3.570 6.501 21.469 1.00 85.06 145 SER A CA 1
ATOM 1145 C C . SER A 1 145 ? -3.686 5.115 20.837 1.00 85.06 145 SER A C 1
ATOM 1147 O O . SER A 1 145 ? -3.199 4.139 21.404 1.00 85.06 145 SER A O 1
ATOM 1149 N N . ILE A 1 146 ? -4.238 5.031 19.623 1.00 85.94 146 ILE A N 1
ATOM 1150 C CA . ILE A 1 146 ? -4.348 3.773 18.871 1.00 85.94 146 ILE A CA 1
ATOM 1151 C C . ILE A 1 146 ? -2.966 3.246 18.462 1.00 85.94 146 ILE A C 1
ATOM 1153 O O . ILE A 1 146 ? -2.722 2.038 18.496 1.00 85.94 146 ILE A O 1
ATOM 1157 N N . LYS A 1 147 ? -2.029 4.127 18.081 1.00 86.50 147 LYS A N 1
ATOM 1158 C CA . LYS A 1 147 ? -0.657 3.711 17.744 1.00 86.50 147 LYS A CA 1
ATOM 1159 C C . LYS A 1 147 ? 0.048 3.083 18.948 1.00 86.50 147 LYS A C 1
ATOM 1161 O O . LYS A 1 147 ? 0.645 2.013 18.801 1.00 86.50 147 LYS A O 1
ATOM 1166 N N . THR A 1 148 ? -0.036 3.726 20.111 1.00 86.12 148 THR A N 1
ATOM 1167 C CA . THR A 1 148 ? 0.714 3.347 21.320 1.00 86.12 148 THR A CA 1
ATOM 1168 C C . THR A 1 148 ? 0.088 2.210 22.126 1.00 86.12 148 THR A C 1
ATOM 1170 O O . THR A 1 148 ? 0.776 1.611 22.940 1.00 86.12 148 THR A O 1
ATOM 1173 N N . ASP A 1 149 ? -1.193 1.898 21.925 1.00 84.12 149 ASP A N 1
ATOM 1174 C CA . ASP A 1 149 ? -1.901 0.880 22.709 1.00 84.12 149 ASP A CA 1
ATOM 1175 C C . ASP A 1 149 ? -1.342 -0.535 22.493 1.00 84.12 149 ASP A C 1
ATOM 1177 O O . ASP A 1 149 ? -1.339 -1.029 21.379 1.00 84.12 149 ASP A O 1
ATOM 1181 N N . THR A 1 150 ? -0.873 -1.236 23.518 1.00 81.06 150 THR A N 1
ATOM 1182 C CA . THR A 1 150 ? -0.291 -2.584 23.350 1.00 81.06 150 THR A CA 1
ATOM 1183 C C . THR A 1 150 ? -1.332 -3.705 23.323 1.00 81.06 150 THR A C 1
ATOM 1185 O O . THR A 1 150 ? -1.008 -4.809 22.893 1.00 81.06 150 THR A O 1
ATOM 1188 N N . SER A 1 151 ? -2.573 -3.423 23.732 1.00 80.31 151 SER A N 1
ATOM 1189 C CA . SER A 1 151 ? -3.651 -4.413 23.861 1.00 80.31 151 SER A CA 1
ATOM 1190 C C . SER A 1 151 ? -4.364 -4.738 22.539 1.00 80.31 151 SER A C 1
ATOM 1192 O O . SER A 1 151 ? -4.913 -5.825 22.368 1.00 80.31 151 SER A O 1
ATOM 1194 N N . THR A 1 152 ? -4.335 -3.818 21.573 1.00 79.00 152 THR A N 1
ATOM 1195 C CA . THR A 1 152 ? -4.972 -3.977 20.260 1.00 79.00 152 THR A CA 1
ATOM 1196 C C . THR A 1 152 ? -4.036 -4.649 19.259 1.00 79.00 152 THR A C 1
ATOM 1198 O O . THR A 1 152 ? -2.870 -4.267 19.106 1.00 79.00 152 THR A O 1
ATOM 1201 N N . SER A 1 153 ? -4.559 -5.617 18.500 1.00 80.62 153 SER A N 1
ATOM 1202 C CA . SER A 1 153 ? -3.774 -6.334 17.493 1.00 80.62 153 SER A CA 1
ATOM 1203 C C . SER A 1 153 ? -3.274 -5.400 16.379 1.00 80.62 153 SER A C 1
ATOM 1205 O O . SER A 1 153 ? -3.891 -4.383 16.044 1.00 80.62 153 SER A O 1
ATOM 1207 N N . LYS A 1 154 ? -2.147 -5.751 15.739 1.00 82.25 154 LYS A N 1
ATOM 1208 C CA . LYS A 1 154 ? -1.556 -4.943 14.650 1.00 82.25 154 LYS A CA 1
ATOM 1209 C C . LYS A 1 154 ? -2.539 -4.690 13.501 1.00 82.25 154 LYS A C 1
ATOM 1211 O O . LYS A 1 154 ? -2.506 -3.618 12.897 1.00 82.25 154 LYS A O 1
ATOM 1216 N N . LEU A 1 155 ? -3.385 -5.671 13.190 1.00 76.50 155 LEU A N 1
ATOM 1217 C CA . LEU A 1 155 ? -4.379 -5.574 12.126 1.00 76.50 155 LEU A CA 1
ATOM 1218 C C . LEU A 1 155 ? -5.494 -4.599 12.508 1.00 76.50 155 LEU A C 1
ATOM 1220 O O . LEU A 1 155 ? -5.752 -3.662 11.756 1.00 76.50 155 LEU A O 1
ATOM 1224 N N . GLU A 1 156 ? -6.091 -4.752 13.690 1.00 77.69 156 GLU A N 1
ATOM 1225 C CA . GLU A 1 156 ? -7.134 -3.842 14.182 1.00 77.69 156 GLU A CA 1
ATOM 1226 C C . GLU A 1 156 ? -6.637 -2.394 14.244 1.00 77.69 156 GLU A C 1
ATOM 1228 O O . GLU A 1 156 ? -7.314 -1.489 13.758 1.00 77.69 156 GLU A O 1
ATOM 1233 N N . LYS A 1 157 ? -5.410 -2.166 14.738 1.00 86.12 157 LYS A N 1
ATOM 1234 C CA . LYS A 1 157 ? -4.787 -0.834 14.721 1.00 86.12 157 LYS A CA 1
ATOM 1235 C C . LYS A 1 157 ? -4.725 -0.244 13.319 1.00 86.12 157 LYS A C 1
ATOM 1237 O O . LYS A 1 157 ? -5.047 0.926 13.130 1.00 86.12 157 LYS A O 1
ATOM 1242 N N . ARG A 1 158 ? -4.296 -1.029 12.324 1.00 83.81 158 ARG A N 1
ATOM 1243 C CA . ARG A 1 158 ? -4.217 -0.565 10.929 1.00 83.81 158 ARG A CA 1
ATOM 1244 C C . ARG A 1 158 ? -5.591 -0.165 10.403 1.00 83.81 158 ARG A C 1
ATOM 1246 O O . ARG A 1 158 ? -5.688 0.864 9.740 1.00 83.81 158 ARG A O 1
ATOM 1253 N N . VAL A 1 159 ? -6.629 -0.935 10.724 1.00 83.69 159 VAL A N 1
ATOM 1254 C CA . VAL A 1 159 ? -8.012 -0.635 10.333 1.00 83.69 159 VAL A CA 1
ATOM 1255 C C . VAL A 1 159 ? -8.501 0.657 10.993 1.00 83.69 159 VAL A C 1
ATOM 1257 O O . VAL A 1 159 ? -8.939 1.564 10.288 1.00 83.69 159 VAL A O 1
ATOM 1260 N N . LEU A 1 160 ? -8.358 0.788 12.315 1.00 84.62 160 LEU A N 1
ATOM 1261 C CA . LEU A 1 160 ? -8.770 1.978 13.071 1.00 84.62 160 LEU A CA 1
ATOM 1262 C C . LEU A 1 160 ? -8.061 3.247 12.576 1.00 84.62 160 LEU A C 1
ATOM 1264 O O . LEU A 1 160 ? -8.702 4.258 12.290 1.00 84.62 160 LEU A O 1
ATOM 1268 N N . LEU A 1 161 ? -6.738 3.181 12.400 1.00 87.75 161 LEU A N 1
ATOM 1269 C CA . LEU A 1 161 ? -5.951 4.298 11.876 1.00 87.75 161 LEU A CA 1
ATOM 1270 C C . LEU A 1 161 ? -6.353 4.660 10.445 1.00 87.75 161 LEU A C 1
ATOM 1272 O O . LEU A 1 161 ? -6.368 5.839 10.100 1.00 87.75 161 LEU A O 1
ATOM 1276 N N . PHE A 1 162 ? -6.655 3.670 9.602 1.00 85.31 162 PHE A N 1
ATOM 1277 C CA . PHE A 1 162 ? -7.096 3.914 8.231 1.00 85.31 162 PHE A CA 1
ATOM 1278 C C . PHE A 1 162 ? -8.445 4.635 8.195 1.00 85.31 162 PHE A C 1
ATOM 1280 O O . PHE A 1 162 ? -8.583 5.621 7.472 1.00 85.31 162 PHE A O 1
ATOM 1287 N N . LEU A 1 163 ? -9.410 4.184 8.999 1.00 82.31 163 LEU A N 1
ATOM 1288 C CA . LEU A 1 163 ? -10.735 4.794 9.084 1.00 82.31 163 LEU A CA 1
ATOM 1289 C C . LEU A 1 163 ? -10.667 6.234 9.592 1.00 82.31 163 LEU A C 1
ATOM 1291 O O . LEU A 1 163 ? -11.176 7.124 8.919 1.00 82.31 163 LEU A O 1
ATOM 1295 N N . LEU A 1 164 ? -9.958 6.480 10.698 1.00 83.44 164 LEU A N 1
ATOM 1296 C CA . LEU A 1 164 ? -9.811 7.826 11.267 1.00 83.44 164 LEU A CA 1
ATOM 1297 C C . LEU A 1 164 ? -9.072 8.793 10.337 1.00 83.44 164 LEU A C 1
ATOM 1299 O O . LEU A 1 164 ? -9.421 9.969 10.245 1.00 83.44 164 LEU A O 1
ATOM 1303 N N . LYS A 1 165 ? -8.044 8.320 9.623 1.00 85.62 165 LYS A N 1
ATOM 1304 C CA . LYS A 1 165 ? -7.356 9.143 8.617 1.00 85.62 165 LYS A CA 1
ATOM 1305 C C . LYS A 1 165 ? -8.262 9.480 7.437 1.00 85.62 165 LYS A C 1
ATOM 1307 O O . LYS A 1 165 ? -8.104 10.543 6.846 1.00 85.62 165 LYS A O 1
ATOM 1312 N N . LYS A 1 166 ? -9.166 8.569 7.066 1.00 82.06 166 LYS A N 1
ATOM 1313 C CA . LYS A 1 166 ? -10.048 8.730 5.908 1.00 82.06 166 LYS A CA 1
ATOM 1314 C C . LYS A 1 166 ? -11.307 9.539 6.228 1.00 82.06 166 LYS A C 1
ATOM 1316 O O . LYS A 1 166 ? -11.811 10.211 5.332 1.00 82.06 166 LYS A O 1
ATOM 1321 N N . SER A 1 167 ? -11.782 9.506 7.471 1.00 78.38 167 SER A N 1
ATOM 1322 C CA . SER A 1 167 ? -12.935 10.285 7.914 1.00 78.38 167 SER A CA 1
ATOM 1323 C C . SER A 1 167 ? -12.636 11.787 7.882 1.00 78.38 167 SER A C 1
ATOM 1325 O O . SER A 1 167 ? -11.692 12.264 8.524 1.00 78.38 167 SER A O 1
ATOM 1327 N N . LYS A 1 168 ? -13.468 12.539 7.154 1.00 69.38 168 LYS A N 1
ATOM 1328 C CA . LYS A 1 168 ? -13.478 14.008 7.157 1.00 69.38 168 LYS A CA 1
ATOM 1329 C C . LYS A 1 168 ? -14.183 14.505 8.418 1.00 69.38 168 LYS A C 1
ATOM 1331 O O . LYS A 1 168 ? -15.393 14.710 8.428 1.00 69.38 168 LYS A O 1
ATOM 1336 N N . LEU A 1 169 ? -13.413 14.605 9.492 1.00 63.41 169 LEU A N 1
ATOM 1337 C CA . LEU A 1 169 ? -13.874 15.055 10.807 1.00 63.41 169 LEU A CA 1
ATOM 1338 C C . LEU A 1 169 ? -13.751 16.580 10.998 1.00 63.41 169 LEU A C 1
ATOM 1340 O O . LEU A 1 169 ? -14.223 17.111 11.990 1.00 63.41 169 LEU A O 1
ATOM 1344 N N . GLU A 1 170 ? -13.093 17.270 10.065 1.00 60.38 170 GLU A N 1
ATOM 1345 C CA . GLU A 1 170 ? -12.748 18.697 10.164 1.00 60.38 170 GLU A CA 1
ATOM 1346 C C . GLU A 1 170 ? -13.852 19.621 9.604 1.00 60.38 170 GLU A C 1
ATOM 1348 O O . GLU A 1 170 ? -13.906 20.789 9.966 1.00 60.38 170 GLU A O 1
ATOM 1353 N N . ASP A 1 171 ? -14.777 19.087 8.792 1.00 54.28 171 ASP A N 1
ATOM 1354 C CA . ASP A 1 171 ? -15.855 19.840 8.116 1.00 54.28 171 ASP A CA 1
ATOM 1355 C C . ASP A 1 171 ? -17.189 19.864 8.894 1.00 54.28 171 ASP A C 1
ATOM 1357 O O . ASP A 1 171 ? -18.223 20.265 8.359 1.00 54.28 171 ASP A O 1
ATOM 1361 N N . THR A 1 172 ? -17.232 19.377 10.136 1.00 55.28 172 THR A N 1
ATOM 1362 C CA . THR A 1 172 ? -18.494 19.266 10.884 1.00 55.28 172 THR A CA 1
ATOM 1363 C C . THR A 1 172 ? -18.713 20.446 11.820 1.00 55.28 172 THR A C 1
ATOM 1365 O O . THR A 1 172 ? -17.973 20.623 12.788 1.00 55.28 172 THR A O 1
ATOM 1368 N N . THR A 1 173 ? -19.776 21.214 11.579 1.00 52.84 173 THR A N 1
ATOM 1369 C CA . THR A 1 173 ? -20.313 22.174 12.545 1.00 5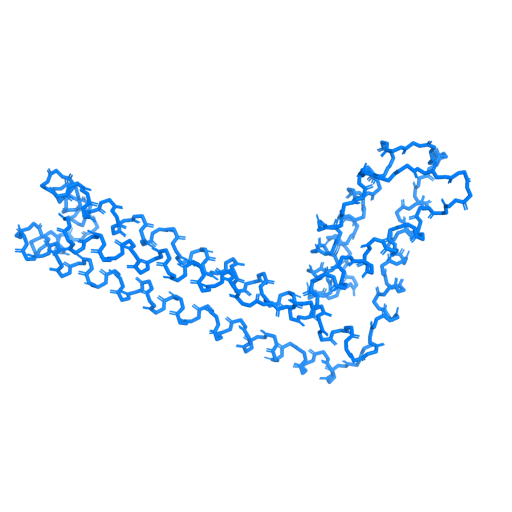2.84 173 THR A CA 1
ATOM 1370 C C . THR A 1 173 ? -20.952 21.409 13.703 1.00 52.84 173 THR A C 1
ATOM 1372 O O . THR A 1 173 ? -21.873 20.618 13.512 1.00 52.84 173 THR A O 1
ATOM 1375 N N . MET A 1 174 ? -20.438 21.602 14.919 1.00 51.16 174 MET A N 1
ATOM 1376 C CA . MET A 1 174 ? -21.044 21.018 16.113 1.00 51.16 174 MET A CA 1
ATOM 1377 C C . MET A 1 174 ? -22.360 21.734 16.423 1.00 51.16 174 MET A C 1
ATOM 1379 O O . MET A 1 174 ? -22.370 22.918 16.759 1.00 51.16 174 MET A O 1
ATOM 1383 N N . THR A 1 175 ? -23.477 21.023 16.315 1.00 54.34 175 THR A N 1
ATOM 1384 C CA . THR A 1 175 ? -24.742 21.436 16.930 1.00 54.34 175 THR A CA 1
ATOM 1385 C C . THR A 1 175 ? -24.666 21.222 18.443 1.00 54.34 175 THR A C 1
ATOM 1387 O O . THR A 1 175 ? -24.077 20.242 18.895 1.00 54.34 175 THR A O 1
ATOM 1390 N N . LYS A 1 176 ? -25.256 22.140 19.226 1.00 52.94 176 LYS A N 1
ATOM 1391 C CA . LYS A 1 176 ? -25.139 22.224 20.701 1.00 52.94 176 LYS A CA 1
ATOM 1392 C C . LYS A 1 176 ? -25.440 20.926 21.471 1.00 52.94 176 LYS A C 1
ATOM 1394 O O . LYS A 1 176 ? -24.971 20.793 22.594 1.00 52.94 176 LYS A O 1
ATOM 1399 N N . ASP A 1 177 ? -26.159 19.983 20.868 1.00 53.59 177 ASP A N 1
ATOM 1400 C CA . ASP A 1 177 ? -26.643 18.767 21.532 1.00 53.59 177 ASP A CA 1
ATOM 1401 C C . ASP A 1 177 ? -25.956 17.470 21.068 1.00 53.59 177 ASP A C 1
ATOM 1403 O O . ASP A 1 177 ? -26.317 16.380 21.512 1.00 53.59 177 ASP A O 1
ATOM 1407 N N . THR A 1 178 ? -24.963 17.540 20.174 1.00 59.28 178 THR A N 1
ATOM 1408 C CA . THR A 1 178 ? -24.337 16.334 19.607 1.00 59.28 178 THR A CA 1
ATOM 1409 C C . THR A 1 178 ? -23.023 16.000 20.314 1.00 59.28 178 THR A C 1
ATOM 1411 O O . THR A 1 178 ? -22.069 16.777 20.285 1.00 59.28 178 THR A O 1
ATOM 1414 N N . LYS A 1 179 ? -22.937 14.813 20.933 1.00 69.12 179 LYS A N 1
ATOM 1415 C CA . LYS A 1 179 ? -21.689 14.335 21.546 1.00 69.12 179 LYS A CA 1
ATOM 1416 C C . LYS A 1 179 ? -20.639 14.063 20.465 1.00 69.12 179 LYS A C 1
ATOM 1418 O O . LYS A 1 179 ? -20.911 13.399 19.466 1.00 69.12 179 LYS A O 1
ATOM 1423 N N . ILE A 1 180 ? -19.403 14.501 20.708 1.00 66.94 180 ILE A N 1
ATOM 1424 C CA . ILE A 1 180 ? -18.244 14.275 19.820 1.00 66.94 180 ILE A CA 1
ATOM 1425 C C . ILE A 1 180 ? -18.031 12.781 19.543 1.00 66.94 180 ILE A C 1
ATOM 1427 O O . ILE A 1 180 ? -17.676 12.405 18.427 1.00 66.94 180 ILE A O 1
ATOM 1431 N N . SER A 1 181 ? -18.304 11.923 20.533 1.00 68.19 181 SER A N 1
ATOM 1432 C CA . SER A 1 181 ? -18.279 10.464 20.385 1.00 68.19 181 SER A CA 1
ATOM 1433 C C . SER A 1 181 ? -19.165 9.974 19.247 1.00 68.19 181 SER A C 1
ATOM 1435 O O . SER A 1 181 ? -18.728 9.184 18.408 1.00 68.19 181 SER A O 1
ATOM 1437 N N . ASP A 1 182 ? -20.384 10.494 19.189 1.00 72.94 182 ASP A N 1
ATOM 1438 C CA . ASP A 1 182 ? -21.428 10.019 18.292 1.00 72.94 182 ASP A CA 1
ATOM 1439 C C . ASP A 1 182 ? -21.136 10.509 16.870 1.00 72.94 182 ASP A C 1
ATOM 1441 O O . ASP A 1 182 ? -21.231 9.737 15.917 1.00 72.94 182 ASP A O 1
ATOM 1445 N N . MET A 1 183 ? -20.622 11.739 16.734 1.00 73.56 183 MET A N 1
ATOM 1446 C CA . MET A 1 183 ? -20.155 12.290 15.456 1.00 73.56 183 MET A CA 1
ATOM 1447 C C . MET A 1 183 ? -18.985 11.491 14.861 1.00 73.56 183 MET A C 1
ATOM 1449 O O . MET A 1 183 ? -18.966 11.214 13.658 1.00 73.56 183 MET A O 1
ATOM 1453 N N . ILE A 1 184 ? -18.004 11.092 15.681 1.00 72.25 184 ILE A N 1
ATOM 1454 C CA . ILE A 1 184 ? -16.861 10.283 15.221 1.00 72.25 184 ILE A CA 1
ATOM 1455 C C . ILE A 1 184 ? -17.341 8.910 14.735 1.00 72.25 184 ILE A C 1
ATOM 1457 O O . ILE A 1 184 ? -16.913 8.445 13.675 1.00 72.25 184 ILE A O 1
ATOM 1461 N N . VAL A 1 185 ? -18.250 8.272 15.476 1.00 75.44 185 VAL A N 1
ATOM 1462 C CA . VAL A 1 185 ? -18.833 6.973 15.108 1.00 75.44 185 VAL A CA 1
ATOM 1463 C C . VAL A 1 185 ? -19.669 7.072 13.836 1.00 75.44 185 VAL A C 1
ATOM 1465 O O . VAL A 1 185 ? -19.555 6.219 12.952 1.00 75.44 185 VAL A O 1
ATOM 1468 N N . GLU A 1 186 ? -20.485 8.113 13.700 1.00 80.12 186 GLU A N 1
ATOM 1469 C CA . GLU A 1 186 ? -21.296 8.335 12.508 1.00 80.12 186 GLU A CA 1
ATOM 1470 C C . GLU A 1 186 ? -20.412 8.514 11.267 1.00 80.12 186 GLU A C 1
ATOM 1472 O O . GLU A 1 186 ? -20.604 7.834 10.254 1.00 80.12 186 GLU A O 1
ATOM 1477 N N . LYS A 1 187 ? -19.376 9.355 11.357 1.00 77.00 187 LYS A N 1
ATOM 1478 C CA . LYS A 1 187 ? -18.424 9.580 10.261 1.00 77.00 187 LYS A CA 1
ATOM 1479 C C . LYS A 1 187 ? -17.612 8.338 9.923 1.00 77.00 187 LYS A C 1
ATOM 1481 O O . LYS A 1 187 ? -17.364 8.080 8.740 1.00 77.00 187 LYS A O 1
ATOM 1486 N N . ALA A 1 188 ? -17.226 7.542 10.918 1.00 77.94 188 ALA A N 1
ATOM 1487 C CA . ALA A 1 188 ? -16.602 6.246 10.685 1.00 77.94 188 ALA A CA 1
ATOM 1488 C C . ALA A 1 188 ? -17.555 5.325 9.905 1.00 77.94 188 ALA A C 1
ATOM 1490 O O . ALA A 1 188 ? -17.166 4.788 8.870 1.00 77.94 188 ALA A O 1
ATOM 1491 N N . ASN A 1 189 ? -18.821 5.217 10.320 1.00 78.44 189 ASN A N 1
ATOM 1492 C CA . ASN A 1 189 ? -19.833 4.414 9.629 1.00 78.44 189 ASN A CA 1
ATOM 1493 C C . ASN A 1 189 ? -20.086 4.877 8.183 1.00 78.44 189 ASN A C 1
ATOM 1495 O O . ASN A 1 189 ? -20.165 4.040 7.282 1.00 78.44 189 ASN A O 1
ATOM 1499 N N . GLN A 1 190 ? -20.176 6.188 7.937 1.00 81.00 190 GLN A N 1
ATOM 1500 C CA . GLN A 1 190 ? -20.283 6.753 6.582 1.00 81.00 190 GLN A CA 1
ATOM 1501 C C . GLN A 1 190 ? -19.064 6.365 5.730 1.00 81.00 190 GLN A C 1
ATOM 1503 O O . GLN A 1 190 ? -19.209 5.793 4.650 1.00 81.00 190 GLN A O 1
ATOM 1508 N N . THR A 1 191 ? -17.860 6.565 6.270 1.00 79.88 191 THR A N 1
ATOM 1509 C CA . THR A 1 191 ? -16.593 6.205 5.614 1.00 79.88 191 THR A CA 1
ATOM 1510 C C . THR A 1 191 ? -16.536 4.710 5.282 1.00 79.88 191 THR A C 1
ATOM 1512 O O . THR A 1 191 ? -16.064 4.310 4.219 1.00 79.88 191 THR A O 1
ATOM 1515 N N . ILE A 1 192 ? -17.056 3.859 6.163 1.00 80.56 192 ILE A N 1
ATOM 1516 C CA . ILE A 1 192 ? -17.100 2.413 5.956 1.00 80.56 192 ILE A CA 1
ATOM 1517 C C . ILE A 1 192 ? -18.073 2.030 4.840 1.00 80.56 192 ILE A C 1
ATOM 1519 O O . ILE A 1 192 ? -17.715 1.203 3.998 1.00 80.56 192 ILE A O 1
ATOM 1523 N N . LYS A 1 193 ? -19.263 2.643 4.779 1.00 79.62 193 LYS A N 1
ATOM 1524 C CA . LYS A 1 193 ? -20.212 2.448 3.667 1.00 79.62 193 LYS A CA 1
ATOM 1525 C C . LYS A 1 193 ? -19.581 2.818 2.321 1.00 79.62 193 LYS A C 1
ATOM 1527 O O . LYS A 1 193 ? -19.732 2.091 1.344 1.00 79.62 193 LYS A O 1
ATOM 1532 N N . GLU A 1 194 ? -18.805 3.898 2.275 1.00 79.19 194 GLU A N 1
ATOM 1533 C CA . GLU A 1 194 ? -18.071 4.291 1.066 1.00 79.19 194 GLU A CA 1
ATOM 1534 C C . GLU A 1 194 ? -16.956 3.297 0.705 1.00 79.19 194 GLU A C 1
ATOM 1536 O O . GLU A 1 194 ? -16.774 2.940 -0.460 1.00 79.19 194 GLU A O 1
ATOM 1541 N N . ILE A 1 195 ? -16.201 2.821 1.699 1.00 78.00 195 ILE A N 1
ATOM 1542 C CA . ILE A 1 195 ? -15.089 1.879 1.502 1.00 78.00 195 ILE A CA 1
ATOM 1543 C C . ILE A 1 195 ? -15.578 0.497 1.055 1.00 78.00 195 ILE A C 1
ATOM 1545 O O . ILE A 1 195 ? -14.910 -0.155 0.247 1.00 78.00 195 ILE A O 1
ATOM 1549 N N . THR A 1 196 ? -16.726 0.051 1.568 1.00 71.31 196 THR A N 1
ATOM 1550 C CA . THR A 1 196 ? -17.305 -1.269 1.273 1.00 71.31 196 THR A CA 1
ATOM 1551 C C . THR A 1 196 ? -17.824 -1.410 -0.151 1.00 71.31 196 THR A C 1
ATOM 1553 O O . THR A 1 196 ? -17.955 -2.539 -0.624 1.00 71.31 196 THR A O 1
ATOM 1556 N N . LYS A 1 197 ? -17.961 -0.309 -0.901 1.00 67.69 197 LYS A N 1
ATOM 1557 C CA . LYS A 1 197 ? -18.144 -0.305 -2.365 1.00 67.69 197 LYS A CA 1
ATOM 1558 C C . LYS A 1 197 ? -16.850 -0.689 -3.116 1.00 67.69 197 LYS A C 1
ATOM 1560 O O . LYS A 1 197 ? -16.485 -0.088 -4.124 1.00 67.69 197 LYS A O 1
ATOM 1565 N N . SER A 1 198 ? -16.110 -1.653 -2.567 1.00 61.91 198 SER A N 1
ATOM 1566 C CA . SER A 1 198 ? -14.739 -2.009 -2.925 1.00 61.91 198 SER A CA 1
ATOM 1567 C C . SER A 1 198 ? -14.596 -2.290 -4.419 1.00 61.91 198 SER A C 1
ATOM 1569 O O . SER A 1 198 ? -15.262 -3.169 -4.960 1.00 61.91 198 SER A O 1
ATOM 1571 N N . ASN A 1 199 ? -13.688 -1.561 -5.069 1.00 71.62 199 ASN A N 1
ATOM 1572 C CA . ASN A 1 199 ? -13.289 -1.811 -6.445 1.00 71.62 199 ASN A CA 1
ATOM 1573 C C . ASN A 1 199 ? -11.757 -1.756 -6.563 1.00 71.62 199 ASN A C 1
ATOM 1575 O O . ASN A 1 199 ? -11.089 -0.924 -5.939 1.00 71.62 199 ASN A O 1
ATOM 1579 N N . ASN A 1 200 ? -11.219 -2.653 -7.383 1.00 81.69 200 ASN A N 1
ATOM 1580 C CA . ASN A 1 200 ? -9.807 -2.807 -7.703 1.00 81.69 200 ASN A CA 1
ATOM 1581 C C . ASN A 1 200 ? -9.297 -1.769 -8.723 1.00 81.69 200 ASN A C 1
ATOM 1583 O O . ASN A 1 200 ? -8.139 -1.844 -9.117 1.00 81.69 200 ASN A O 1
ATOM 1587 N N . ASN A 1 201 ? -10.107 -0.780 -9.120 1.00 87.25 201 ASN A N 1
ATOM 1588 C CA . ASN A 1 201 ? -9.756 0.242 -10.120 1.00 87.25 201 ASN A CA 1
ATOM 1589 C C . ASN A 1 201 ? -8.364 0.859 -9.957 1.00 87.25 201 ASN A C 1
ATOM 1591 O O . ASN A 1 201 ? -7.687 1.068 -10.952 1.00 87.25 201 ASN A O 1
ATOM 1595 N N . ALA A 1 202 ? -7.912 1.126 -8.727 1.00 87.44 202 ALA A N 1
ATOM 1596 C CA . ALA A 1 202 ? -6.580 1.692 -8.507 1.00 87.44 202 ALA A CA 1
ATOM 1597 C C . ALA A 1 202 ? -5.463 0.796 -9.073 1.00 87.44 202 ALA A C 1
ATOM 1599 O O . ALA A 1 202 ? -4.520 1.309 -9.659 1.00 87.44 202 ALA A O 1
ATOM 1600 N N . PHE A 1 203 ? -5.596 -0.527 -8.943 1.00 91.75 203 PHE A N 1
ATOM 1601 C CA . PHE A 1 203 ? -4.655 -1.475 -9.532 1.00 91.75 203 PHE A CA 1
ATOM 1602 C C . PHE A 1 203 ? -4.705 -1.429 -11.061 1.00 91.75 203 PHE A C 1
ATOM 1604 O O . PHE A 1 203 ? -3.661 -1.285 -11.686 1.00 91.75 203 PHE A O 1
ATOM 1611 N N . TYR A 1 204 ? -5.900 -1.485 -11.659 1.00 91.38 204 TYR A N 1
ATOM 1612 C CA . TYR A 1 204 ? -6.051 -1.466 -13.119 1.00 91.38 204 TYR A CA 1
ATOM 1613 C C . TYR A 1 204 ? -5.557 -0.161 -13.749 1.00 91.38 204 TYR A C 1
ATOM 1615 O O . TYR A 1 204 ? -4.895 -0.200 -14.780 1.00 91.38 204 TYR A O 1
ATOM 1623 N N . ILE A 1 205 ? -5.817 0.984 -13.112 1.00 92.88 205 ILE A N 1
ATOM 1624 C CA . ILE A 1 205 ? -5.315 2.291 -13.557 1.00 92.88 205 ILE A CA 1
ATOM 1625 C C . ILE A 1 205 ? -3.788 2.302 -13.518 1.00 92.88 205 ILE A C 1
ATOM 1627 O O . ILE A 1 205 ? -3.154 2.626 -14.515 1.00 92.88 205 ILE A O 1
ATOM 1631 N N . THR A 1 206 ? -3.187 1.898 -12.397 1.00 93.12 206 THR A N 1
ATOM 1632 C CA . THR A 1 206 ? -1.727 1.821 -12.281 1.00 93.12 206 THR A CA 1
ATOM 1633 C C . THR A 1 206 ? -1.121 0.871 -13.300 1.00 93.12 206 THR A C 1
ATOM 1635 O O . THR A 1 206 ? -0.127 1.218 -13.925 1.00 93.12 206 THR A O 1
ATOM 1638 N N . PHE A 1 207 ? -1.712 -0.309 -13.480 1.00 93.69 207 PHE A N 1
ATOM 1639 C CA . PHE A 1 207 ? -1.258 -1.275 -14.469 1.00 93.69 207 PHE A CA 1
ATOM 1640 C C . PHE A 1 207 ? -1.331 -0.705 -15.887 1.00 93.69 207 PHE A C 1
ATOM 1642 O O . PHE A 1 207 ? -0.369 -0.826 -16.632 1.00 93.69 207 PHE A O 1
ATOM 1649 N N . SER A 1 208 ? -2.421 -0.015 -16.225 1.00 93.69 208 SER A N 1
ATOM 1650 C CA . SER A 1 208 ? -2.588 0.619 -17.537 1.00 93.69 208 SER A CA 1
ATOM 1651 C C . SER A 1 208 ? -1.539 1.705 -17.772 1.00 93.69 208 SER A C 1
ATOM 1653 O O . SER A 1 208 ? -0.920 1.725 -18.824 1.00 93.69 208 SER A O 1
ATOM 1655 N N . ILE A 1 209 ? -1.280 2.564 -16.779 1.00 93.88 209 ILE A N 1
ATOM 1656 C CA . ILE A 1 209 ? -0.232 3.592 -16.871 1.00 93.88 209 ILE A CA 1
ATOM 1657 C C . ILE A 1 209 ? 1.141 2.941 -17.063 1.00 93.88 209 ILE A C 1
ATOM 1659 O O . ILE A 1 209 ? 1.903 3.364 -17.924 1.00 93.88 209 ILE A O 1
ATOM 1663 N N . HIS A 1 210 ? 1.450 1.902 -16.286 1.00 93.50 210 HIS A N 1
ATOM 1664 C CA . HIS A 1 210 ? 2.722 1.193 -16.384 1.00 93.50 210 HIS A CA 1
ATOM 1665 C C . HIS A 1 210 ? 2.910 0.540 -17.759 1.00 93.50 210 HIS A C 1
ATOM 1667 O O . HIS A 1 210 ? 3.977 0.648 -18.354 1.00 93.50 210 HIS A O 1
ATOM 1673 N N . LEU A 1 211 ? 1.857 -0.086 -18.288 1.00 93.31 211 LEU A N 1
ATOM 1674 C CA . LEU A 1 211 ? 1.857 -0.671 -19.624 1.00 93.31 211 LEU A CA 1
ATOM 1675 C C . LEU A 1 211 ? 2.056 0.396 -20.706 1.00 93.31 211 LEU A C 1
ATOM 1677 O O . LEU A 1 211 ? 2.860 0.195 -21.609 1.00 93.31 211 LEU A O 1
ATOM 1681 N N . THR A 1 212 ? 1.379 1.541 -20.601 1.00 92.06 212 THR A N 1
ATOM 1682 C CA . THR A 1 212 ? 1.572 2.661 -21.532 1.00 92.06 212 THR A CA 1
ATOM 1683 C C . THR A 1 212 ? 3.010 3.171 -21.502 1.00 92.06 212 THR A C 1
ATOM 1685 O O . THR A 1 212 ? 3.572 3.421 -22.560 1.00 92.06 212 THR A O 1
ATOM 1688 N N . LEU A 1 213 ? 3.630 3.292 -20.323 1.00 90.25 213 LEU A N 1
ATOM 1689 C CA . LEU A 1 213 ? 5.036 3.702 -20.220 1.00 90.25 213 LEU A CA 1
ATOM 1690 C C . LEU A 1 213 ? 5.980 2.703 -20.894 1.00 90.25 213 LEU A C 1
ATOM 1692 O O . LEU A 1 213 ? 6.901 3.131 -21.580 1.00 90.25 213 LEU A O 1
ATOM 1696 N N . LEU A 1 214 ? 5.726 1.398 -20.750 1.00 88.44 214 LEU A N 1
ATOM 1697 C CA . LEU A 1 214 ? 6.491 0.371 -21.457 1.00 88.44 214 LEU A CA 1
ATOM 1698 C C . LEU A 1 214 ? 6.318 0.490 -22.979 1.00 88.44 214 LEU A C 1
ATOM 1700 O O . LEU A 1 214 ? 7.303 0.440 -23.702 1.00 88.44 214 LEU A O 1
ATOM 1704 N N . ILE A 1 215 ? 5.089 0.680 -23.468 1.00 89.38 215 ILE A N 1
ATOM 1705 C CA . ILE A 1 215 ? 4.828 0.860 -24.905 1.00 89.38 215 ILE A CA 1
ATOM 1706 C C . ILE A 1 215 ? 5.540 2.111 -25.431 1.00 89.38 215 ILE A C 1
ATOM 1708 O O . ILE A 1 215 ? 6.163 2.060 -26.485 1.00 89.38 215 ILE A O 1
ATOM 1712 N N . LEU A 1 216 ? 5.488 3.221 -24.691 1.00 88.19 216 LEU A N 1
ATOM 1713 C CA . LEU A 1 216 ? 6.197 4.447 -25.057 1.00 88.19 216 LEU A CA 1
ATOM 1714 C C . LEU A 1 216 ? 7.711 4.224 -25.110 1.00 88.19 216 LEU A C 1
ATOM 1716 O O . LEU A 1 216 ? 8.331 4.675 -26.059 1.00 88.19 216 LEU A O 1
ATOM 1720 N N . ALA A 1 217 ? 8.283 3.481 -24.160 1.00 84.12 217 ALA A N 1
ATOM 1721 C CA . ALA A 1 217 ? 9.709 3.148 -24.155 1.00 84.12 217 ALA A CA 1
ATOM 1722 C C . ALA A 1 217 ? 10.138 2.183 -25.277 1.00 84.12 217 ALA A C 1
ATOM 1724 O O . ALA A 1 217 ? 11.328 1.998 -25.486 1.00 84.12 217 ALA A O 1
ATOM 1725 N N . ILE A 1 218 ? 9.191 1.514 -25.946 1.00 83.62 218 ILE A N 1
ATOM 1726 C CA . ILE A 1 218 ? 9.461 0.680 -27.129 1.00 83.62 218 ILE A CA 1
ATOM 1727 C C . ILE A 1 218 ? 9.394 1.515 -28.415 1.00 83.62 218 ILE A C 1
ATOM 1729 O O . ILE A 1 218 ? 10.081 1.205 -29.383 1.00 83.62 218 ILE A O 1
ATOM 1733 N N . ILE A 1 219 ? 8.507 2.515 -28.460 1.00 84.44 219 ILE A N 1
ATOM 1734 C CA . ILE A 1 219 ? 8.268 3.341 -29.653 1.00 84.44 219 ILE A CA 1
ATOM 1735 C C . ILE A 1 219 ? 9.324 4.441 -29.802 1.00 84.44 219 ILE A C 1
ATOM 1737 O O . ILE A 1 219 ? 9.705 4.756 -30.930 1.00 84.44 219 ILE A O 1
ATOM 1741 N N . PHE A 1 220 ? 9.707 5.058 -28.685 1.00 72.69 220 PHE A N 1
ATOM 1742 C CA . PHE A 1 220 ? 10.696 6.130 -28.604 1.00 72.69 220 PHE A CA 1
ATOM 1743 C C . PHE A 1 220 ? 12.038 5.580 -28.165 1.00 72.69 220 PHE A C 1
ATOM 1745 O O . PHE A 1 220 ? 13.039 6.120 -28.673 1.00 72.69 220 PHE A O 1
#

Sequence (220 aa):
MSLKELTEMTTKSGFKWIIIFVPGLLFSIFTLIMGLILLDGQGGFSGAGHAGIIGAVLGVMVLFIQDFFATSLILLSMILFPPLYFMIANKITIKYIISYIFKHNFKDDFIEKLLSFVNKSISKRTDKLDKVNDFANVKLDLLKSIKTDTSTSKLEKRVLLFLLKKSKLEDTTMTKDTKISDMIVEKANQTIKEITKSNNNAFYITFSIHLTLLILAIIF

pLDDT: mean 78.83, std 11.25, range [51.16, 94.75]